Protein AF-A0A7Y5HDU6-F1 (afdb_monomer)

Structure (mmCIF, N/CA/C/O backbone):
data_AF-A0A7Y5HDU6-F1
#
_entry.id   AF-A0A7Y5HDU6-F1
#
loop_
_atom_site.group_PDB
_atom_site.id
_atom_site.type_symbol
_atom_site.label_atom_id
_atom_site.label_alt_id
_atom_site.label_comp_id
_atom_site.label_asym_id
_atom_site.label_entity_id
_atom_site.label_seq_id
_atom_site.pdbx_PDB_ins_code
_atom_site.Cartn_x
_atom_site.Cartn_y
_atom_site.Cartn_z
_atom_site.occupancy
_atom_site.B_iso_or_equiv
_atom_site.auth_seq_id
_atom_site.auth_comp_id
_atom_site.auth_asym_id
_atom_site.auth_atom_id
_atom_site.pdbx_PDB_model_num
ATOM 1 N N . ILE A 1 1 ? -3.985 -23.967 16.576 1.00 86.12 1 ILE A N 1
ATOM 2 C CA . ILE A 1 1 ? -5.259 -23.352 17.028 1.00 86.12 1 ILE A CA 1
ATOM 3 C C . ILE A 1 1 ? -6.085 -24.436 17.699 1.00 86.12 1 ILE A C 1
ATOM 5 O O . ILE A 1 1 ? -6.228 -25.509 17.129 1.00 86.12 1 ILE A O 1
ATOM 9 N N . ARG A 1 2 ? -6.589 -24.187 18.906 1.00 87.31 2 ARG A N 1
ATOM 10 C CA . ARG A 1 2 ? -7.384 -25.153 19.668 1.00 87.31 2 ARG A CA 1
ATOM 11 C C . ARG A 1 2 ? -8.792 -24.598 19.837 1.00 87.31 2 ARG A C 1
ATOM 13 O O . ARG A 1 2 ? -8.946 -23.510 20.382 1.00 87.31 2 ARG A O 1
ATOM 20 N N . LEU A 1 3 ? -9.784 -25.322 19.334 1.00 90.88 3 LEU A N 1
ATOM 21 C CA . LEU A 1 3 ? -11.196 -24.978 19.430 1.00 90.88 3 LEU A CA 1
ATOM 22 C C . LEU A 1 3 ? -11.868 -25.972 20.376 1.00 90.88 3 LEU A C 1
ATOM 24 O O . LEU A 1 3 ? -11.908 -27.168 20.093 1.00 90.88 3 LEU A O 1
ATOM 28 N N . THR A 1 4 ? -12.393 -25.485 21.492 1.00 90.88 4 THR A N 1
ATOM 29 C CA . THR A 1 4 ? -13.160 -26.293 22.443 1.00 90.88 4 THR A CA 1
ATOM 30 C C . THR A 1 4 ? -14.618 -25.858 22.429 1.00 90.88 4 THR A C 1
ATOM 32 O O . THR A 1 4 ? -14.935 -24.682 22.260 1.00 90.88 4 THR A O 1
ATOM 35 N N . GLY A 1 5 ? -15.524 -26.816 22.582 1.00 90.12 5 GLY A N 1
ATOM 36 C CA . GLY A 1 5 ? -16.953 -26.545 22.642 1.00 90.12 5 GLY A CA 1
ATOM 37 C C . GLY A 1 5 ? -17.746 -27.780 23.033 1.00 90.12 5 GLY A C 1
ATOM 38 O O . GLY A 1 5 ? -17.202 -28.872 23.178 1.00 90.12 5 GLY A O 1
ATOM 39 N N . THR A 1 6 ? -19.048 -27.619 23.207 1.00 90.75 6 THR A N 1
ATOM 40 C CA . THR A 1 6 ? -19.954 -28.702 23.595 1.00 90.75 6 THR A CA 1
ATOM 41 C C . THR A 1 6 ? -20.867 -29.039 22.425 1.00 90.75 6 THR A C 1
ATOM 43 O O . THR A 1 6 ? -21.585 -28.179 21.928 1.00 90.75 6 THR A O 1
ATOM 46 N N . VAL A 1 7 ? -20.869 -30.301 21.993 1.00 86.19 7 VAL A N 1
ATOM 47 C CA . VAL A 1 7 ? -21.797 -30.806 20.969 1.00 86.19 7 VAL A CA 1
ATOM 48 C C . VAL A 1 7 ? -22.682 -31.849 21.635 1.00 86.19 7 VAL A C 1
ATOM 50 O O . VAL A 1 7 ? -22.184 -32.866 22.119 1.00 86.19 7 VAL A O 1
ATOM 53 N N . ASN A 1 8 ? -23.990 -31.583 21.706 1.00 87.56 8 ASN A N 1
ATOM 54 C CA . ASN A 1 8 ? -24.968 -32.418 22.418 1.00 87.56 8 ASN A CA 1
ATOM 55 C C . ASN A 1 8 ? -24.573 -32.701 23.883 1.00 87.56 8 ASN A C 1
ATOM 57 O O . ASN A 1 8 ? -24.617 -33.841 24.341 1.00 87.56 8 ASN A O 1
ATOM 61 N N . GLY A 1 9 ? -24.115 -31.671 24.604 1.00 87.31 9 GLY A N 1
ATOM 62 C CA . GLY A 1 9 ? -23.740 -31.770 26.022 1.00 87.31 9 GLY A CA 1
ATOM 63 C C . GLY A 1 9 ? -22.420 -32.498 26.306 1.00 87.31 9 GLY A C 1
ATOM 64 O O . GLY A 1 9 ? -22.001 -32.551 27.458 1.00 87.31 9 GLY A O 1
ATOM 65 N N . LYS A 1 10 ? -21.729 -33.018 25.282 1.00 90.81 10 LYS A N 1
ATOM 66 C CA . LYS A 1 10 ? -20.402 -33.632 25.426 1.00 90.81 10 LYS A CA 1
ATOM 67 C C . LYS A 1 10 ? -19.310 -32.652 24.989 1.00 90.81 10 LYS A C 1
ATOM 69 O O . LYS A 1 10 ? -19.423 -32.094 23.891 1.00 90.81 10 LYS A O 1
ATOM 74 N N . PRO A 1 11 ? -18.263 -32.435 25.802 1.00 90.50 11 PRO A N 1
ATOM 75 C CA . PRO A 1 11 ? -17.142 -31.600 25.402 1.00 90.50 11 PRO A CA 1
ATOM 76 C C . PRO A 1 11 ? -16.429 -32.238 24.205 1.00 90.50 11 PRO A C 1
ATOM 78 O O . PRO A 1 11 ? -16.174 -33.443 24.177 1.00 90.50 11 PRO A O 1
ATOM 81 N N . ARG A 1 12 ? -16.134 -31.421 23.199 1.00 90.62 12 ARG A N 1
ATOM 82 C CA . ARG A 1 12 ? -15.309 -31.756 22.045 1.00 90.62 12 ARG A CA 1
ATOM 83 C C . ARG A 1 12 ? -14.211 -30.720 21.899 1.00 90.62 12 ARG A C 1
ATOM 85 O O . ARG A 1 12 ? -14.421 -29.525 22.102 1.00 90.62 12 ARG A O 1
ATOM 92 N N . GLU A 1 13 ? -13.049 -31.205 21.505 1.00 92.44 13 GLU A N 1
ATOM 93 C CA . GLU A 1 13 ? -11.875 -30.397 21.230 1.00 92.44 13 GLU A CA 1
ATOM 94 C C . GLU A 1 13 ? -11.401 -30.716 19.816 1.00 92.44 13 GLU A C 1
ATOM 96 O O . GLU A 1 13 ? -11.243 -31.880 19.448 1.00 92.44 13 GLU A O 1
ATOM 101 N N . PHE A 1 14 ? -11.202 -29.673 19.020 1.00 88.94 14 PHE A N 1
ATOM 102 C CA . PHE A 1 14 ? -10.618 -29.750 17.693 1.00 88.94 14 PHE A CA 1
ATOM 103 C C . PHE A 1 14 ? -9.317 -28.962 17.707 1.00 88.94 14 PHE A C 1
ATOM 105 O O . PHE A 1 14 ? -9.297 -27.771 18.027 1.00 88.94 14 PHE A O 1
ATOM 112 N N . THR A 1 15 ? -8.223 -29.628 17.356 1.00 88.94 15 THR A N 1
ATOM 113 C CA . THR A 1 15 ? -6.935 -28.964 17.169 1.00 88.94 15 THR A CA 1
ATOM 114 C C . THR A 1 15 ? -6.672 -28.834 15.680 1.00 88.94 15 THR A C 1
ATOM 116 O O . THR A 1 15 ? -6.677 -29.822 14.954 1.00 88.94 15 THR A O 1
ATOM 119 N N . TYR A 1 16 ? -6.453 -27.600 15.245 1.00 87.06 16 TYR A N 1
ATOM 120 C CA . TYR A 1 16 ? -6.084 -27.254 13.882 1.00 87.06 16 TYR A CA 1
ATOM 121 C C . TYR A 1 16 ? -4.649 -26.750 13.882 1.00 87.06 16 TYR A C 1
ATOM 123 O O . TYR A 1 16 ? -4.314 -25.811 14.613 1.00 87.06 16 TYR A O 1
ATOM 131 N N . GLU A 1 17 ? -3.803 -27.336 13.051 1.00 85.06 17 GLU A N 1
ATOM 132 C CA . GLU A 1 17 ? -2.491 -26.773 12.761 1.00 85.06 17 GLU A CA 1
ATOM 133 C C . GLU A 1 17 ? -2.644 -25.740 11.647 1.00 85.06 17 GLU A C 1
ATOM 135 O O . GLU A 1 17 ? -3.188 -26.025 10.584 1.00 85.06 17 GLU A O 1
ATOM 140 N N . ALA A 1 18 ? -2.226 -24.509 11.926 1.00 79.56 18 ALA A N 1
ATOM 141 C CA . ALA A 1 18 ? -2.275 -23.412 10.974 1.00 79.56 18 ALA A CA 1
ATOM 142 C C . ALA A 1 18 ? -0.898 -22.760 10.924 1.00 79.56 18 ALA A C 1
ATOM 144 O O . ALA A 1 18 ? -0.323 -22.427 11.964 1.00 79.56 18 ALA A O 1
ATOM 145 N N . THR A 1 19 ? -0.384 -22.577 9.714 1.00 78.81 19 THR A N 1
ATOM 146 C CA . THR A 1 19 ? 0.859 -21.853 9.466 1.00 78.81 19 THR A CA 1
ATOM 147 C C . THR A 1 19 ? 0.514 -20.423 9.080 1.00 78.81 19 THR A C 1
ATOM 149 O O . THR A 1 19 ? -0.221 -20.196 8.123 1.00 78.81 19 THR A O 1
ATOM 152 N N . PHE A 1 20 ? 1.057 -19.459 9.818 1.00 76.31 20 PHE A N 1
ATOM 153 C CA . PHE A 1 20 ? 0.912 -18.035 9.525 1.00 76.31 20 PHE A CA 1
ATOM 154 C C . PHE A 1 20 ? 2.238 -17.520 8.960 1.00 76.31 20 PHE A C 1
ATOM 156 O O . PHE A 1 20 ? 3.121 -17.137 9.734 1.00 76.31 20 PHE A O 1
ATOM 163 N N . PRO A 1 21 ? 2.443 -17.577 7.632 1.00 73.94 21 PRO A N 1
ATOM 164 C CA . PRO A 1 21 ? 3.654 -17.036 7.035 1.00 73.94 21 PRO A CA 1
ATOM 165 C C . PRO A 1 21 ? 3.715 -15.521 7.273 1.00 73.94 21 PRO A C 1
ATOM 167 O O . PRO A 1 21 ? 2.686 -14.848 7.319 1.00 73.94 21 PRO A O 1
ATOM 170 N N . LYS A 1 22 ? 4.928 -14.968 7.396 1.00 67.50 22 LYS A N 1
ATOM 171 C CA . LYS A 1 22 ? 5.128 -13.518 7.589 1.00 67.50 22 LYS A CA 1
ATOM 172 C C . LYS A 1 22 ? 4.558 -12.678 6.438 1.00 67.50 22 LYS A C 1
ATOM 174 O O . LYS A 1 22 ? 4.195 -11.528 6.651 1.00 67.50 22 LYS A O 1
ATOM 179 N N . ALA A 1 23 ? 4.489 -13.252 5.241 1.00 65.00 23 ALA A N 1
ATOM 180 C CA . ALA A 1 23 ? 3.852 -12.673 4.069 1.00 65.00 23 ALA A CA 1
ATOM 181 C C . ALA A 1 23 ? 3.255 -13.800 3.216 1.00 65.00 23 ALA A C 1
ATOM 183 O O . ALA A 1 23 ? 3.839 -14.880 3.120 1.00 65.00 23 ALA A O 1
ATOM 184 N N . SER A 1 24 ? 2.100 -13.551 2.601 1.00 68.06 24 SER A N 1
ATOM 185 C CA . SER A 1 24 ? 1.506 -14.444 1.607 1.00 68.06 24 SER A CA 1
ATOM 186 C C . SER A 1 24 ? 0.872 -13.624 0.490 1.00 68.06 24 SER A C 1
ATOM 188 O O . SER A 1 24 ? 0.008 -12.790 0.753 1.00 68.06 24 SER A O 1
ATOM 190 N N . GLY A 1 25 ? 1.282 -13.875 -0.754 1.00 66.31 25 GLY A N 1
ATOM 191 C CA . GLY A 1 25 ? 0.712 -13.223 -1.936 1.00 66.31 25 GLY A CA 1
ATOM 192 C C . GLY A 1 25 ? -0.602 -13.844 -2.422 1.00 66.31 25 GLY A C 1
ATOM 193 O O . GLY A 1 25 ? -1.215 -13.318 -3.341 1.00 66.31 25 GLY A O 1
ATOM 194 N N . THR A 1 26 ? -1.066 -14.952 -1.831 1.00 71.19 26 THR A N 1
ATOM 195 C CA . THR A 1 26 ? -2.281 -15.647 -2.301 1.00 71.19 26 THR A CA 1
ATOM 196 C C . THR A 1 26 ? -3.576 -14.898 -2.001 1.00 71.19 26 THR A C 1
ATOM 198 O O . THR A 1 26 ? -4.582 -15.122 -2.672 1.00 71.19 26 THR A O 1
ATOM 201 N N . HIS A 1 27 ? -3.575 -14.011 -1.003 1.00 78.88 27 HIS A N 1
ATOM 202 C CA . HIS A 1 27 ? -4.778 -13.332 -0.527 1.00 78.88 27 HIS A CA 1
ATOM 203 C C . HIS A 1 27 ? -4.551 -11.830 -0.341 1.00 78.88 27 HIS A C 1
ATOM 205 O O . HIS A 1 27 ? -4.733 -11.293 0.748 1.00 78.88 27 HIS A O 1
ATOM 211 N N . GLU A 1 28 ? -4.188 -11.138 -1.422 1.00 80.31 28 GLU A N 1
ATOM 212 C CA . GLU A 1 28 ? -3.893 -9.695 -1.417 1.00 80.31 28 GLU A CA 1
ATOM 213 C C . GLU A 1 28 ? -5.065 -8.824 -0.917 1.00 80.31 28 GLU A C 1
ATOM 215 O O . GLU A 1 28 ? -4.851 -7.760 -0.341 1.00 80.31 28 GLU A O 1
ATOM 220 N N . ALA A 1 29 ? -6.311 -9.281 -1.088 1.00 82.75 29 ALA A N 1
ATOM 221 C CA . ALA A 1 29 ? -7.503 -8.551 -0.652 1.00 82.75 29 ALA A CA 1
ATOM 222 C C . ALA A 1 29 ? -7.781 -8.657 0.859 1.00 82.75 29 ALA A C 1
ATOM 224 O O . ALA A 1 29 ? -8.400 -7.761 1.433 1.00 82.75 29 ALA A O 1
ATOM 225 N N . VAL A 1 30 ? -7.339 -9.737 1.515 1.00 88.06 30 VAL A N 1
ATOM 226 C CA . VAL A 1 30 ? -7.689 -10.023 2.918 1.00 88.06 30 VAL A CA 1
ATOM 227 C C . VAL A 1 30 ? -7.144 -8.961 3.881 1.00 88.06 30 VAL A C 1
ATOM 229 O O . VAL A 1 30 ? -7.937 -8.456 4.679 1.00 88.06 30 VAL A O 1
ATOM 232 N N . PRO A 1 31 ? -5.862 -8.544 3.801 1.00 88.19 31 PRO A N 1
ATOM 233 C CA . PRO A 1 31 ? -5.337 -7.476 4.651 1.00 88.19 31 PRO A CA 1
ATOM 234 C C . PRO A 1 31 ? -6.134 -6.174 4.529 1.00 88.19 31 PRO A C 1
ATOM 236 O O . PRO A 1 31 ? -6.482 -5.560 5.535 1.00 88.19 31 PRO A O 1
ATOM 239 N N . ARG A 1 32 ? -6.508 -5.791 3.302 1.00 87.44 32 ARG A N 1
ATOM 240 C CA . ARG A 1 32 ? -7.276 -4.566 3.062 1.00 87.44 32 ARG A CA 1
ATOM 241 C C . ARG A 1 32 ? -8.700 -4.655 3.614 1.00 87.44 32 ARG A C 1
ATOM 243 O O . ARG A 1 32 ? -9.173 -3.697 4.219 1.00 87.44 32 ARG A O 1
ATOM 250 N N . LEU A 1 33 ? -9.377 -5.792 3.448 1.00 91.31 33 LEU A N 1
ATOM 251 C CA . LEU A 1 33 ? -10.712 -6.015 4.022 1.00 91.31 33 LEU A CA 1
ATOM 252 C C . LEU A 1 33 ? -10.690 -5.968 5.553 1.00 91.31 33 LEU A C 1
ATOM 254 O O . LEU A 1 33 ? -11.563 -5.351 6.172 1.00 91.31 33 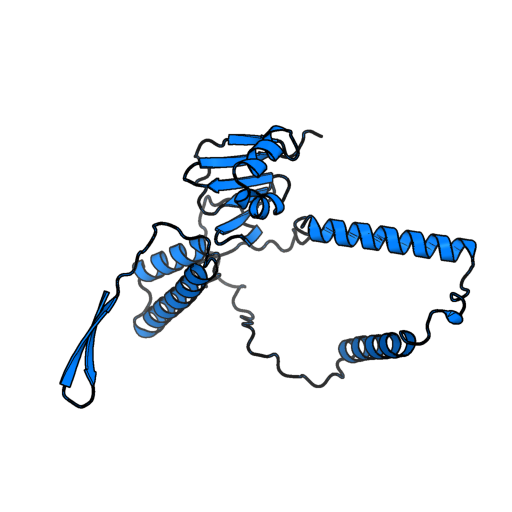LEU A O 1
ATOM 258 N N . TRP A 1 34 ? -9.669 -6.575 6.160 1.00 94.50 34 TRP A N 1
ATOM 259 C CA . TRP A 1 34 ? -9.439 -6.476 7.596 1.00 94.50 34 TRP A CA 1
ATOM 260 C C . TRP A 1 34 ? -9.220 -5.021 8.028 1.00 94.50 34 TRP A C 1
ATOM 262 O O . TRP A 1 34 ? -9.875 -4.572 8.966 1.00 94.50 34 TRP A O 1
ATOM 272 N N . ALA A 1 35 ? -8.374 -4.266 7.319 1.00 93.62 35 ALA A N 1
ATOM 273 C CA . ALA A 1 35 ? -8.065 -2.878 7.655 1.00 93.62 35 ALA A CA 1
ATOM 274 C C . ALA A 1 35 ? -9.307 -1.979 7.598 1.00 93.62 35 ALA A C 1
ATOM 276 O O . ALA A 1 35 ? -9.566 -1.233 8.539 1.00 93.62 35 ALA A O 1
ATOM 277 N N . ILE A 1 36 ? -10.127 -2.102 6.548 1.00 92.38 36 ILE A N 1
ATOM 278 C CA . ILE A 1 36 ? -11.398 -1.367 6.423 1.00 92.38 36 ILE A CA 1
ATOM 279 C C . ILE A 1 36 ? -12.331 -1.697 7.596 1.00 92.38 36 ILE A C 1
ATOM 281 O O . ILE A 1 36 ? -12.870 -0.793 8.235 1.00 92.38 36 ILE A O 1
ATOM 285 N N . SER A 1 37 ? -12.478 -2.984 7.924 1.00 95.75 37 SER A N 1
ATOM 286 C CA . SER A 1 37 ? -13.335 -3.436 9.029 1.00 95.75 37 SER A CA 1
ATOM 287 C C . SER A 1 37 ? -12.840 -2.918 10.383 1.00 95.75 37 SER A C 1
ATOM 289 O O . SER A 1 37 ? -13.621 -2.440 11.206 1.00 95.75 37 SER A O 1
ATOM 291 N N . LYS A 1 38 ? -11.523 -2.964 10.606 1.00 96.69 38 LYS A N 1
ATOM 292 C CA . LYS A 1 38 ? -10.875 -2.471 11.821 1.00 96.69 38 LYS A CA 1
ATOM 293 C C . LYS A 1 38 ? -11.028 -0.956 11.960 1.00 96.69 38 LYS A C 1
ATOM 295 O O . LYS A 1 38 ? -11.372 -0.493 13.044 1.00 96.69 38 LYS A O 1
ATOM 300 N N . ILE A 1 39 ? -10.841 -0.195 10.881 1.00 94.06 39 ILE A N 1
ATOM 301 C CA . ILE A 1 39 ? -11.089 1.254 10.852 1.00 94.06 39 ILE A CA 1
ATOM 302 C C . ILE A 1 39 ? -12.552 1.550 11.211 1.00 94.06 39 ILE A C 1
ATOM 304 O O . ILE A 1 39 ? -12.797 2.407 12.057 1.00 94.06 39 ILE A O 1
ATOM 308 N N . GLY A 1 40 ? -13.513 0.808 10.645 1.00 93.69 40 GLY A N 1
ATOM 309 C CA . GLY A 1 40 ? -14.935 0.899 11.003 1.00 93.69 40 GLY A CA 1
ATOM 310 C C . GLY A 1 40 ? -15.175 0.735 12.505 1.00 93.69 40 GLY A C 1
ATOM 311 O O . GLY A 1 40 ? -15.719 1.629 13.151 1.00 93.69 40 GLY A O 1
ATOM 312 N N . HIS A 1 41 ? -14.653 -0.348 13.082 1.00 96.31 41 HIS A N 1
ATOM 313 C CA . HIS A 1 41 ? -14.753 -0.621 14.517 1.00 96.31 41 HIS A CA 1
ATOM 314 C C . HIS A 1 41 ? -14.134 0.491 15.387 1.00 96.31 41 HIS A C 1
ATOM 316 O O . HIS A 1 41 ? -14.691 0.869 16.418 1.00 96.31 41 HIS A O 1
ATOM 322 N N . LEU A 1 42 ? -12.979 1.041 14.991 1.00 94.50 42 LEU A N 1
ATOM 323 C CA . LEU A 1 42 ? -12.336 2.148 15.711 1.00 94.50 42 LEU A CA 1
ATOM 324 C C . LEU A 1 42 ? -13.160 3.441 15.630 1.00 94.50 42 LEU A C 1
ATOM 326 O O . LEU A 1 42 ? -13.269 4.165 16.620 1.00 94.50 42 LEU A O 1
ATOM 330 N N . MET A 1 43 ? -13.770 3.728 14.478 1.00 91.06 43 MET A N 1
ATOM 331 C CA . MET A 1 43 ? -14.657 4.883 14.318 1.00 91.06 43 MET A CA 1
ATOM 332 C C . MET A 1 43 ? -15.923 4.755 15.169 1.00 91.06 43 MET A C 1
ATOM 334 O O . MET A 1 43 ? -16.345 5.744 15.768 1.00 91.06 43 MET A O 1
ATOM 338 N N . ASP A 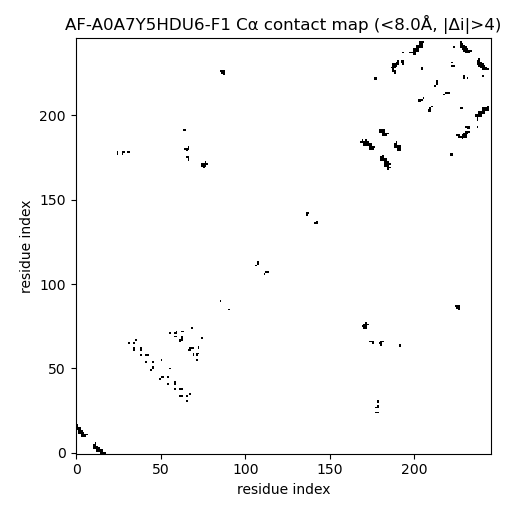1 44 ? -16.499 3.559 15.280 1.00 94.50 44 ASP A N 1
ATOM 339 C CA . ASP A 1 44 ? -17.648 3.319 16.158 1.00 94.50 44 ASP A CA 1
ATOM 340 C C . ASP A 1 44 ? -17.274 3.477 17.636 1.00 94.50 44 ASP A C 1
ATOM 342 O O . ASP A 1 44 ? -18.003 4.118 18.396 1.00 94.50 44 ASP A O 1
ATOM 346 N N . ALA A 1 45 ? -16.088 3.011 18.039 1.00 93.12 45 ALA A N 1
ATOM 347 C CA . ALA A 1 45 ? -15.571 3.252 19.384 1.00 93.12 45 ALA A CA 1
ATOM 348 C C . ALA A 1 45 ? -15.411 4.754 19.689 1.00 93.12 45 ALA A C 1
ATOM 350 O O . ALA A 1 45 ? -15.714 5.175 20.808 1.00 93.12 45 ALA A O 1
ATOM 351 N N . ILE A 1 46 ? -14.988 5.559 18.706 1.00 93.12 46 ILE A N 1
ATOM 352 C CA . ILE A 1 46 ? -14.922 7.024 18.819 1.00 93.12 46 ILE A CA 1
ATOM 353 C C . ILE A 1 46 ? -16.322 7.642 18.932 1.00 93.12 46 ILE A C 1
ATOM 355 O O . ILE A 1 46 ? -16.524 8.547 19.739 1.00 93.12 46 ILE A O 1
ATOM 359 N N . ARG A 1 47 ? -17.300 7.170 18.149 1.00 92.62 47 ARG A N 1
ATOM 360 C CA . ARG A 1 47 ? -18.687 7.665 18.215 1.00 92.62 47 ARG A CA 1
ATOM 361 C C . ARG A 1 47 ? -19.314 7.424 19.589 1.00 92.62 47 ARG A C 1
ATOM 363 O O . ARG A 1 47 ? -20.026 8.291 20.080 1.00 92.62 47 ARG A O 1
ATOM 370 N N . LEU A 1 48 ? -19.037 6.270 20.198 1.00 95.06 48 LEU A N 1
ATOM 371 C CA . LEU A 1 48 ? -19.606 5.873 21.489 1.00 95.06 48 LEU A CA 1
ATOM 372 C C . LEU A 1 48 ? -18.886 6.493 22.693 1.00 95.06 48 LEU A C 1
ATOM 374 O O . LEU A 1 48 ? -19.533 6.829 23.679 1.00 95.06 48 LEU A O 1
ATOM 378 N N . ASN A 1 49 ? -17.558 6.633 22.633 1.00 93.94 49 ASN A N 1
ATOM 379 C CA . ASN A 1 49 ? -16.737 6.979 23.804 1.00 93.94 49 ASN A CA 1
ATOM 380 C C . ASN A 1 49 ? -15.992 8.314 23.673 1.00 93.94 49 ASN A C 1
ATOM 382 O O . ASN A 1 49 ? -15.216 8.673 24.561 1.00 93.94 49 ASN A O 1
ATOM 386 N N . GLY A 1 50 ? -16.193 9.031 22.569 1.00 90.81 50 GLY A N 1
ATOM 387 C CA . GLY A 1 50 ? -15.461 10.246 22.244 1.00 90.81 50 GLY A CA 1
ATOM 388 C C . GLY A 1 50 ? -14.092 9.989 21.612 1.00 90.81 50 GLY A C 1
ATOM 389 O O . GLY A 1 50 ? -13.584 8.867 21.524 1.00 90.81 50 GLY A O 1
ATOM 390 N N . GLU A 1 51 ? -13.487 11.072 21.135 1.00 92.12 51 GLU A N 1
ATOM 391 C CA . GLU A 1 51 ? -12.206 11.032 20.442 1.00 92.12 51 GLU A CA 1
ATOM 392 C C . GLU A 1 51 ? -11.031 10.795 21.400 1.00 92.12 51 GLU A C 1
ATOM 394 O O . GLU A 1 51 ? -10.850 11.518 22.378 1.00 92.12 51 GLU A O 1
ATOM 399 N N . LYS A 1 52 ? -10.184 9.811 21.072 1.00 94.19 52 LYS A N 1
ATOM 400 C CA . LYS A 1 52 ? -8.913 9.538 21.756 1.00 94.19 52 LYS A CA 1
ATOM 401 C C . LYS A 1 52 ? -7.768 9.559 20.753 1.00 94.19 52 LYS A C 1
ATOM 403 O O . LYS A 1 52 ? -7.898 9.015 19.657 1.00 94.19 52 LYS A O 1
ATOM 408 N N . GLU A 1 53 ? -6.635 10.130 21.148 1.00 93.06 53 GLU A N 1
ATOM 409 C CA . GLU A 1 53 ? -5.459 10.260 20.276 1.00 93.06 53 GLU A CA 1
ATOM 410 C C . GLU A 1 53 ? -4.904 8.909 19.812 1.00 93.06 53 GLU A C 1
ATOM 412 O O . GLU A 1 53 ? -4.481 8.780 18.669 1.00 93.06 53 GLU A O 1
ATOM 417 N N . GLU A 1 54 ? -4.962 7.876 20.652 1.00 94.31 54 GLU A N 1
ATOM 418 C CA . GLU A 1 54 ? -4.541 6.518 20.278 1.00 94.31 54 GLU A CA 1
ATOM 419 C C . GLU A 1 54 ? -5.399 5.947 19.142 1.00 94.31 54 GLU A C 1
ATOM 421 O O . GLU A 1 54 ? -4.860 5.452 18.154 1.00 94.31 54 GLU A O 1
ATOM 426 N N . LEU A 1 55 ? -6.726 6.103 19.230 1.00 93.12 55 LEU A N 1
ATOM 427 C CA . LEU A 1 55 ? -7.659 5.625 18.205 1.00 93.12 55 LEU A CA 1
ATOM 428 C C . LEU A 1 55 ? -7.473 6.386 16.890 1.00 93.12 55 LEU A C 1
ATOM 430 O O . LEU A 1 55 ? -7.462 5.778 15.823 1.00 93.12 55 LEU A O 1
ATOM 434 N N . LYS A 1 56 ? -7.276 7.710 16.953 1.00 92.38 56 LYS A N 1
ATOM 435 C CA . LYS A 1 56 ? -6.968 8.518 15.763 1.00 92.38 56 LYS A CA 1
ATOM 436 C C . LYS A 1 56 ? -5.672 8.067 15.105 1.00 92.38 56 LYS A C 1
ATOM 438 O O . LYS A 1 56 ? -5.647 7.877 13.893 1.00 92.38 56 LYS A O 1
ATOM 443 N N . LYS A 1 57 ? -4.607 7.879 15.889 1.00 93.38 57 LYS A N 1
ATOM 444 C CA . LYS A 1 57 ? -3.303 7.430 15.383 1.00 93.38 57 LYS A CA 1
ATOM 445 C C . LYS A 1 57 ? -3.398 6.056 14.728 1.00 93.38 57 LYS A C 1
ATOM 447 O O . LYS A 1 57 ? -2.845 5.882 13.647 1.00 93.38 57 LYS A O 1
ATOM 452 N N . GLU A 1 58 ? -4.129 5.119 15.331 1.00 95.00 58 GLU A N 1
ATOM 453 C CA . GLU A 1 58 ? -4.348 3.787 14.755 1.00 95.00 58 GLU A CA 1
ATOM 454 C C . GLU A 1 58 ? -5.147 3.863 13.445 1.00 95.00 58 GLU A C 1
ATOM 456 O O . GLU A 1 58 ? -4.750 3.251 12.454 1.00 95.00 58 GLU A O 1
ATOM 461 N N . ILE A 1 59 ? -6.212 4.677 13.389 1.00 92.44 59 ILE A N 1
ATOM 462 C CA . ILE A 1 59 ? -6.969 4.906 12.148 1.00 92.44 59 ILE A CA 1
ATOM 463 C C . ILE A 1 59 ? -6.065 5.495 11.063 1.00 92.44 59 ILE A C 1
ATOM 465 O O . ILE A 1 59 ? -6.072 4.999 9.942 1.00 92.44 59 ILE A O 1
ATOM 469 N N . VAL A 1 60 ? -5.275 6.525 11.378 1.00 91.69 60 VAL A N 1
ATOM 470 C CA . VAL A 1 60 ? -4.369 7.168 10.414 1.00 91.69 60 VAL A CA 1
ATOM 471 C C . VAL A 1 60 ? -3.304 6.195 9.913 1.00 91.69 60 VAL A C 1
ATOM 473 O O . VAL A 1 60 ? -3.005 6.203 8.721 1.00 91.69 60 VAL A O 1
ATOM 476 N N . ALA A 1 61 ? -2.742 5.360 10.789 1.00 92.31 61 ALA A N 1
ATOM 477 C CA . ALA A 1 61 ? -1.752 4.358 10.408 1.00 92.31 61 ALA A CA 1
ATOM 478 C C . ALA A 1 61 ? -2.343 3.341 9.420 1.00 92.31 61 ALA A C 1
ATOM 480 O O . ALA A 1 61 ? -1.821 3.190 8.319 1.00 92.31 61 ALA A O 1
ATOM 481 N N . LEU A 1 62 ? -3.485 2.733 9.759 1.00 93.38 62 LEU A N 1
ATOM 482 C CA . LEU A 1 62 ? -4.166 1.766 8.890 1.00 93.38 62 LEU A CA 1
ATOM 483 C C . LEU A 1 62 ? -4.627 2.396 7.572 1.00 93.38 62 LEU A C 1
ATOM 485 O O . LEU A 1 62 ? -4.510 1.798 6.505 1.00 93.38 62 LEU A O 1
ATOM 489 N N . ALA A 1 63 ? -5.145 3.619 7.633 1.00 90.56 63 ALA A N 1
ATOM 490 C CA . ALA A 1 63 ? -5.599 4.349 6.461 1.00 90.56 63 ALA A CA 1
ATOM 491 C C . ALA A 1 63 ? -4.452 4.640 5.484 1.00 90.56 63 ALA A C 1
ATOM 493 O O . ALA A 1 63 ? -4.621 4.469 4.276 1.00 90.56 63 ALA A O 1
ATOM 494 N N . LYS A 1 64 ? -3.277 5.026 5.999 1.00 89.38 64 LYS A N 1
ATOM 495 C CA . LYS A 1 64 ? -2.072 5.233 5.186 1.00 89.38 64 LYS A CA 1
ATOM 496 C C . LYS A 1 64 ? -1.544 3.916 4.616 1.00 89.38 64 LYS A C 1
ATOM 498 O O . LYS A 1 64 ? -1.302 3.849 3.414 1.00 89.38 64 LYS A O 1
ATOM 503 N N . GLU A 1 65 ? -1.427 2.877 5.433 1.00 90.50 65 GLU A N 1
ATOM 504 C CA . GLU A 1 65 ? -0.877 1.587 5.002 1.00 90.50 65 GLU A CA 1
ATOM 505 C C . GLU A 1 65 ? -1.730 0.942 3.897 1.00 90.50 65 GLU A C 1
ATOM 507 O O . GLU A 1 65 ? -1.211 0.474 2.883 1.00 90.50 65 GLU A O 1
ATOM 512 N N . PHE A 1 66 ? -3.058 0.983 4.041 1.00 90.56 66 PHE A N 1
ATOM 513 C CA . PHE A 1 66 ? -3.991 0.284 3.147 1.00 90.56 66 PHE A CA 1
ATOM 514 C C . PHE A 1 66 ? -4.710 1.189 2.134 1.00 90.56 66 PHE A C 1
ATOM 516 O O . PHE A 1 66 ? -5.631 0.733 1.444 1.00 90.56 66 PHE A O 1
ATOM 523 N N . GLY A 1 67 ? -4.320 2.465 2.048 1.00 88.56 67 GLY A N 1
ATOM 524 C CA . GLY A 1 67 ? -4.902 3.428 1.109 1.00 88.56 67 GLY A CA 1
ATOM 525 C C . GLY A 1 67 ? -6.407 3.619 1.313 1.00 88.56 67 GLY A C 1
ATOM 526 O O . GLY A 1 67 ? -7.173 3.641 0.349 1.00 88.56 67 GLY A O 1
ATOM 527 N N . VAL A 1 68 ? -6.854 3.681 2.570 1.00 89.06 68 VAL A N 1
ATOM 528 C CA . VAL A 1 68 ? -8.266 3.871 2.932 1.00 89.06 68 VAL A CA 1
ATOM 529 C C . VAL A 1 68 ? -8.493 5.336 3.281 1.00 89.06 68 VAL A C 1
ATOM 531 O O . VAL A 1 68 ? -7.798 5.898 4.120 1.00 89.06 68 VAL A O 1
ATOM 534 N N . MET A 1 69 ? -9.481 5.967 2.654 1.00 85.38 69 MET A N 1
ATOM 535 C CA . MET A 1 69 ? -9.817 7.359 2.937 1.00 85.38 69 MET A CA 1
ATOM 536 C C . MET A 1 69 ? -10.694 7.458 4.189 1.00 85.38 69 MET A C 1
ATOM 538 O O . MET A 1 69 ? -11.707 6.773 4.311 1.00 85.38 69 MET A O 1
ATOM 542 N N . THR A 1 70 ? -10.303 8.317 5.129 1.00 84.81 70 THR A N 1
ATOM 543 C CA . THR A 1 70 ? -11.036 8.571 6.377 1.00 84.81 70 THR A CA 1
ATOM 544 C C . THR A 1 70 ? -11.047 10.064 6.701 1.00 84.81 70 THR A C 1
ATOM 546 O O . THR A 1 70 ? -10.180 10.804 6.242 1.00 84.81 70 THR A O 1
ATOM 549 N N . LYS A 1 71 ? -11.956 10.509 7.580 1.00 81.62 71 LYS A N 1
ATOM 550 C CA . LYS A 1 71 ? -11.989 11.903 8.072 1.00 81.62 71 LYS A CA 1
ATOM 551 C C . LYS A 1 71 ? -10.726 12.339 8.835 1.00 81.62 71 LYS A C 1
ATOM 553 O O . LYS A 1 71 ? -10.546 13.523 9.089 1.00 81.62 71 LYS A O 1
ATOM 558 N N . TYR A 1 72 ? -9.873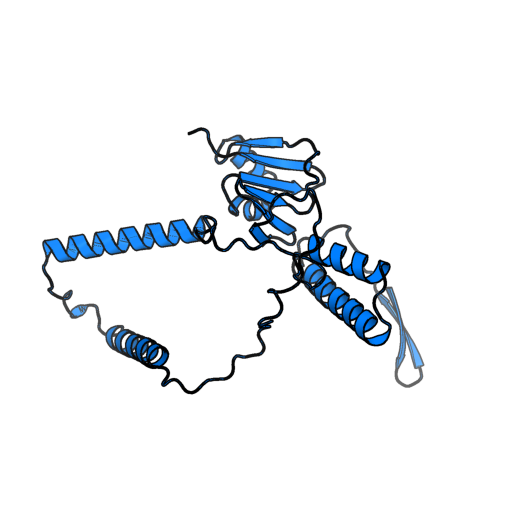 11.389 9.225 1.00 81.88 72 TYR A N 1
ATOM 559 C CA . TYR A 1 72 ? -8.604 11.645 9.912 1.00 81.88 72 TYR A CA 1
ATOM 560 C C . TYR A 1 72 ? -7.403 11.654 8.959 1.00 81.88 72 TYR A C 1
ATOM 562 O O . TYR A 1 72 ? -6.291 11.975 9.369 1.00 81.88 72 TYR A O 1
ATOM 570 N N . THR A 1 73 ? -7.615 11.321 7.687 1.00 77.38 73 THR A N 1
ATOM 571 C CA . THR A 1 73 ? -6.593 11.366 6.642 1.00 77.38 73 THR A CA 1
ATOM 572 C C . THR A 1 73 ? -7.004 12.385 5.593 1.00 77.38 73 THR A C 1
ATOM 574 O O . THR A 1 73 ? -7.902 12.125 4.795 1.00 77.38 73 THR A O 1
ATOM 577 N N . SER A 1 74 ? -6.361 13.549 5.592 1.00 64.50 74 SER A N 1
ATOM 578 C CA . SER A 1 74 ? -6.528 14.524 4.520 1.00 64.50 74 SER A CA 1
ATOM 579 C C . SER A 1 74 ? -5.728 14.091 3.292 1.00 64.50 74 SER A C 1
ATOM 581 O O . SER A 1 74 ? -4.531 13.810 3.369 1.00 64.50 74 SER A O 1
ATOM 583 N N . TRP A 1 75 ? -6.404 14.060 2.148 1.00 62.94 75 TRP A N 1
ATOM 584 C CA . TRP A 1 75 ? -5.801 13.893 0.832 1.00 62.94 75 TRP A CA 1
ATOM 585 C C . TRP A 1 75 ? -5.961 15.218 0.105 1.00 62.94 75 TRP A C 1
ATOM 587 O O . TRP A 1 75 ? -7.075 15.728 -0.008 1.00 62.94 75 TRP A O 1
ATOM 597 N N . LEU A 1 76 ? -4.858 15.818 -0.331 1.00 53.25 76 LEU A N 1
ATOM 598 C CA . LEU A 1 76 ? -4.929 17.030 -1.135 1.00 53.25 76 LEU A CA 1
ATOM 599 C C . LEU A 1 76 ? -5.194 16.608 -2.583 1.00 53.25 76 LEU A C 1
ATOM 601 O O . LEU A 1 76 ? -4.254 16.387 -3.338 1.00 53.25 76 LEU A O 1
ATOM 605 N N . VAL A 1 77 ? -6.467 16.481 -2.955 1.00 51.47 77 VAL A N 1
ATOM 606 C CA . VAL A 1 77 ? -6.846 16.346 -4.364 1.00 51.47 77 VAL A CA 1
ATOM 607 C C . VAL A 1 77 ? -6.740 17.730 -4.989 1.00 51.47 77 VAL A C 1
ATOM 609 O O . VAL A 1 77 ? -7.412 18.668 -4.564 1.00 51.47 77 VAL A O 1
ATOM 612 N N . LEU A 1 78 ? -5.845 17.885 -5.955 1.00 47.41 78 LEU A N 1
ATOM 613 C CA . LEU A 1 78 ? -5.762 19.103 -6.748 1.00 47.41 78 LEU A CA 1
ATOM 614 C C . LEU A 1 78 ? -6.635 18.947 -7.976 1.00 47.41 78 LEU A C 1
ATOM 616 O O . LEU A 1 78 ? -6.379 18.080 -8.810 1.00 47.41 78 LEU A O 1
ATOM 620 N N . GLU A 1 79 ? -7.613 19.828 -8.120 1.00 40.25 79 GLU A N 1
ATOM 621 C CA . GLU A 1 79 ? -8.510 19.832 -9.278 1.00 40.25 79 GLU A CA 1
ATOM 622 C C . GLU A 1 79 ? -7.826 20.285 -10.587 1.00 40.25 79 GLU A C 1
ATOM 624 O O . GLU A 1 79 ? -8.422 20.176 -11.651 1.00 40.25 79 GLU A O 1
ATOM 629 N N . ASP A 1 80 ? -6.539 20.658 -10.563 1.00 37.81 80 ASP A N 1
ATOM 630 C CA . ASP A 1 80 ? -5.798 21.108 -11.756 1.00 37.81 80 ASP A CA 1
ATOM 631 C C . ASP A 1 80 ? -4.890 20.045 -12.411 1.00 37.81 80 ASP A C 1
ATOM 633 O O . ASP A 1 80 ? -4.281 20.306 -13.450 1.00 37.81 80 ASP A O 1
ATOM 637 N N . ASN A 1 81 ? -4.846 18.817 -11.876 1.00 38.56 81 ASN A N 1
ATOM 638 C CA . ASN A 1 81 ? -4.096 17.693 -12.466 1.00 38.56 81 ASN A CA 1
ATOM 639 C C . ASN A 1 81 ? -5.007 16.615 -13.080 1.00 38.56 81 ASN A C 1
ATOM 641 O O . ASN A 1 81 ? -4.557 15.509 -13.367 1.00 38.56 81 ASN A O 1
ATOM 645 N N . ALA A 1 82 ? -6.264 16.947 -13.402 1.00 37.56 82 ALA A N 1
ATOM 646 C CA . ALA A 1 82 ? -7.136 16.107 -14.234 1.00 37.56 82 ALA A CA 1
ATOM 647 C C . ALA A 1 82 ? -6.620 15.919 -15.683 1.00 37.56 82 ALA A C 1
ATOM 649 O O . ALA A 1 82 ? -7.299 15.339 -16.528 1.00 37.56 82 ALA A O 1
ATOM 650 N N . ARG A 1 83 ? -5.382 16.336 -15.985 1.00 38.06 83 ARG A N 1
ATOM 651 C CA . ARG A 1 83 ? -4.549 15.648 -16.973 1.00 38.06 83 ARG A CA 1
ATOM 652 C C . ARG A 1 83 ? -4.081 14.324 -16.375 1.00 38.06 83 ARG A C 1
ATOM 654 O O . ARG A 1 83 ? -2.949 14.206 -15.930 1.00 38.06 83 ARG A O 1
ATOM 661 N N . VAL A 1 84 ? -5.020 13.378 -16.365 1.00 39.25 84 VAL A N 1
ATOM 662 C CA . VAL A 1 84 ? -4.815 11.957 -16.659 1.00 39.25 84 VAL A CA 1
ATOM 663 C C . VAL A 1 84 ? -3.410 11.493 -16.274 1.00 39.25 84 VAL A C 1
ATOM 665 O O . VAL A 1 84 ? -2.489 11.566 -17.086 1.00 39.25 84 VAL A O 1
ATOM 668 N N . PHE A 1 85 ? -3.247 11.010 -15.036 1.00 42.22 85 PHE A N 1
ATOM 669 C CA . PHE A 1 85 ? -2.155 10.086 -14.727 1.00 42.22 85 PHE A CA 1
ATOM 670 C C . PHE A 1 85 ? -2.124 9.075 -15.864 1.00 42.22 85 PHE A C 1
ATOM 672 O O . PHE A 1 85 ? -3.143 8.435 -16.132 1.00 42.22 85 PHE A O 1
ATOM 679 N N . ASN A 1 86 ? -1.017 9.054 -16.599 1.00 43.88 86 ASN A N 1
ATOM 680 C CA . ASN A 1 86 ? -0.914 8.368 -17.871 1.00 43.88 86 ASN A CA 1
ATOM 681 C C . ASN A 1 86 ? -0.932 6.862 -17.589 1.00 43.88 86 ASN A C 1
ATOM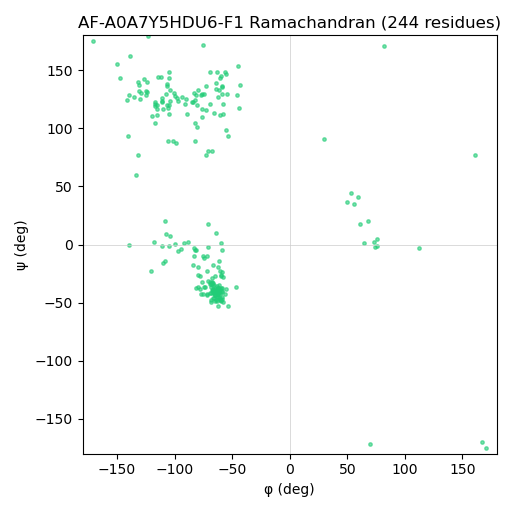 683 O O . ASN A 1 86 ? 0.120 6.245 -17.482 1.00 43.88 86 ASN A O 1
ATOM 687 N N . ASP A 1 87 ? -2.116 6.280 -17.377 1.00 44.88 87 ASP A N 1
ATOM 688 C CA . ASP A 1 87 ? -2.294 4.836 -17.339 1.00 44.88 87 ASP A CA 1
ATOM 689 C C . ASP A 1 87 ? -1.854 4.336 -18.722 1.00 44.88 87 ASP A C 1
ATOM 691 O O . ASP A 1 87 ? -2.533 4.617 -19.718 1.00 44.88 87 ASP A O 1
ATOM 695 N N . PRO A 1 88 ? -0.732 3.603 -18.836 1.00 47.62 88 PRO A N 1
ATOM 696 C CA . PRO A 1 88 ? -0.243 3.144 -20.130 1.00 47.62 88 PRO A CA 1
ATOM 697 C C . PRO A 1 88 ? -1.242 2.203 -20.819 1.00 47.62 88 PRO A C 1
ATOM 699 O O . PRO A 1 88 ? -1.168 1.974 -22.027 1.00 47.62 88 PRO A O 1
ATOM 702 N N . ALA A 1 89 ? -2.188 1.605 -20.085 1.00 48.09 89 ALA A N 1
ATOM 703 C CA . ALA A 1 89 ? -3.301 0.861 -20.664 1.00 48.09 89 ALA A CA 1
ATOM 704 C C . ALA A 1 89 ? -4.385 1.785 -21.245 1.00 48.09 89 ALA A C 1
ATOM 706 O O . ALA A 1 89 ? -5.003 1.426 -22.251 1.00 48.09 89 ALA A O 1
ATOM 707 N N . MET A 1 90 ? -4.598 2.965 -20.664 1.00 46.16 90 MET A N 1
ATOM 708 C CA . MET A 1 90 ? -5.527 3.979 -21.166 1.00 46.16 90 MET A CA 1
ATOM 709 C C . MET A 1 90 ? -4.950 4.703 -22.388 1.00 46.16 90 MET A C 1
ATOM 711 O O . MET A 1 90 ? -5.635 4.788 -23.404 1.00 46.16 90 MET A O 1
ATOM 715 N N . ASP A 1 91 ? -3.665 5.064 -22.373 1.00 51.81 91 ASP A N 1
ATOM 716 C CA . ASP A 1 91 ? -3.003 5.699 -23.523 1.00 51.81 91 ASP A CA 1
ATOM 717 C C . ASP A 1 91 ? -2.857 4.727 -24.714 1.00 51.81 91 ASP A C 1
ATOM 719 O O . ASP A 1 91 ? -3.059 5.102 -25.870 1.00 51.81 91 ASP A O 1
ATOM 723 N N . ARG A 1 92 ? -2.654 3.420 -24.459 1.00 54.09 92 ARG A N 1
ATOM 724 C CA . ARG A 1 92 ? -2.751 2.377 -25.505 1.00 54.09 92 ARG A CA 1
ATOM 725 C C . ARG A 1 92 ? -4.158 2.256 -26.092 1.00 54.09 92 ARG A C 1
ATOM 727 O O . ARG A 1 92 ? -4.297 2.087 -27.304 1.00 54.09 92 ARG A O 1
ATOM 734 N N . ARG A 1 93 ? -5.206 2.333 -25.264 1.00 51.84 93 ARG A N 1
ATOM 735 C CA . ARG A 1 93 ? -6.606 2.312 -25.728 1.00 51.84 93 ARG A CA 1
ATOM 736 C C . ARG A 1 93 ? -6.942 3.560 -26.540 1.00 51.84 93 ARG A C 1
ATOM 738 O O . ARG A 1 93 ? -7.612 3.441 -27.564 1.00 51.84 93 ARG A O 1
ATOM 745 N N . ASP A 1 94 ? -6.442 4.721 -26.138 1.00 52.72 94 ASP A N 1
ATOM 746 C CA . ASP A 1 94 ? -6.652 5.979 -26.853 1.00 52.72 94 ASP A CA 1
ATOM 747 C C . ASP A 1 94 ? -5.823 6.056 -28.138 1.00 52.72 94 ASP A C 1
ATOM 749 O O . ASP A 1 94 ? -6.326 6.510 -29.164 1.00 52.72 94 ASP A O 1
ATOM 753 N N . GLY A 1 95 ? -4.601 5.519 -28.143 1.00 63.06 95 GLY A N 1
ATOM 754 C CA . GLY A 1 95 ? -3.803 5.292 -29.349 1.00 63.06 95 GLY A CA 1
ATOM 755 C C . GLY A 1 95 ? -4.519 4.390 -30.358 1.00 63.06 95 GLY A C 1
ATOM 756 O O . GLY A 1 95 ? -4.674 4.768 -31.518 1.00 63.06 95 GLY A O 1
ATOM 757 N N . ALA A 1 96 ? -5.044 3.245 -29.912 1.00 57.41 96 ALA A N 1
ATOM 758 C CA . ALA A 1 96 ? -5.814 2.338 -30.764 1.00 57.41 96 ALA A CA 1
ATOM 759 C C . ALA A 1 96 ? -7.109 2.984 -31.292 1.00 57.41 96 ALA A C 1
ATOM 761 O O . ALA A 1 96 ? -7.451 2.824 -32.462 1.00 57.41 96 ALA A O 1
ATOM 762 N N . ARG A 1 97 ? -7.815 3.762 -30.459 1.00 52.12 97 ARG A N 1
ATOM 763 C CA . ARG A 1 97 ? -9.016 4.513 -30.862 1.00 52.12 97 ARG A CA 1
ATOM 764 C C . ARG A 1 97 ? -8.710 5.618 -31.871 1.00 52.12 97 ARG A C 1
ATOM 766 O O . ARG A 1 97 ? -9.486 5.788 -32.810 1.00 52.12 97 ARG A O 1
ATOM 773 N N . ARG A 1 98 ? -7.602 6.348 -31.704 1.00 66.94 98 ARG A N 1
ATOM 774 C CA . ARG A 1 98 ? -7.126 7.357 -32.666 1.00 66.94 98 ARG A CA 1
ATOM 775 C C . ARG A 1 98 ? -6.781 6.710 -34.004 1.00 66.94 98 ARG A C 1
ATOM 777 O O . ARG A 1 98 ? -7.324 7.128 -35.019 1.00 66.94 98 ARG A O 1
ATOM 784 N N . ALA A 1 99 ? -6.010 5.623 -33.993 1.00 65.62 99 ALA A N 1
ATOM 785 C CA . ALA A 1 99 ? -5.671 4.877 -35.205 1.00 65.62 99 ALA A CA 1
ATOM 786 C C . ALA A 1 99 ? -6.918 4.348 -35.938 1.00 65.62 99 ALA A C 1
ATOM 788 O O . ALA A 1 99 ? -6.996 4.426 -37.163 1.00 65.62 99 ALA A O 1
ATOM 789 N N . LEU A 1 100 ? -7.922 3.861 -35.199 1.00 62.19 100 LEU A N 1
ATOM 790 C CA . LEU A 1 100 ? -9.182 3.390 -35.778 1.00 62.19 100 LEU A CA 1
ATOM 791 C C . LEU A 1 100 ? -10.009 4.535 -36.386 1.00 62.19 100 LEU A C 1
ATOM 793 O O . LEU A 1 100 ? -10.591 4.363 -37.455 1.00 62.19 100 LEU A O 1
ATOM 797 N N . ARG A 1 101 ? -10.042 5.709 -35.738 1.00 64.25 101 ARG A N 1
ATOM 798 C CA . ARG A 1 101 ? -10.705 6.912 -36.272 1.00 64.25 101 ARG A CA 1
ATOM 799 C C . ARG A 1 101 ? -10.016 7.435 -37.522 1.00 64.25 101 ARG A C 1
ATOM 801 O O . ARG A 1 101 ? -10.696 7.698 -38.502 1.00 64.25 101 ARG A O 1
ATOM 808 N N . GLU A 1 102 ? -8.692 7.526 -37.519 1.00 70.81 102 GLU A N 1
ATOM 809 C CA . GLU A 1 102 ? -7.929 7.947 -38.696 1.00 70.81 102 GLU A CA 1
ATOM 810 C C . GLU A 1 102 ? -8.095 6.964 -39.857 1.00 70.81 102 GLU A C 1
ATOM 812 O O . GLU A 1 102 ? -8.235 7.379 -41.005 1.00 70.81 102 GLU A O 1
ATOM 817 N N . ALA A 1 103 ? -8.111 5.657 -39.580 1.00 63.66 103 ALA A N 1
ATOM 818 C CA . ALA A 1 103 ? -8.396 4.648 -40.593 1.00 63.66 103 ALA A CA 1
ATOM 819 C C . ALA A 1 103 ? -9.815 4.814 -41.162 1.00 63.66 103 ALA A C 1
ATOM 821 O O . ALA A 1 103 ? -9.987 4.810 -42.380 1.00 63.66 103 ALA A O 1
ATOM 822 N N . ALA A 1 104 ? -10.815 5.030 -40.303 1.00 60.75 104 ALA A N 1
ATOM 823 C CA . ALA A 1 104 ? -12.189 5.290 -40.724 1.00 60.75 104 ALA A CA 1
ATOM 824 C C . ALA A 1 104 ? -12.319 6.593 -41.535 1.00 60.75 104 ALA A C 1
ATOM 826 O O . ALA A 1 104 ? -13.022 6.621 -42.543 1.00 60.75 104 ALA A O 1
ATOM 827 N N . GLU A 1 105 ? -11.605 7.656 -41.159 1.00 64.69 105 GLU A N 1
ATOM 828 C CA . GLU A 1 105 ? -11.567 8.916 -41.906 1.00 64.69 105 GLU A CA 1
ATOM 829 C C . GLU A 1 105 ? -10.887 8.765 -43.268 1.00 64.69 105 GLU A C 1
ATOM 831 O O . GLU A 1 105 ? -11.387 9.310 -44.248 1.00 64.69 105 GLU A O 1
ATOM 836 N N . ARG A 1 106 ? -9.801 7.988 -43.376 1.00 69.06 106 ARG A N 1
ATOM 837 C CA . ARG A 1 106 ? -9.166 7.687 -44.673 1.00 69.06 106 ARG A CA 1
ATOM 838 C C . ARG A 1 106 ? -10.105 6.914 -45.595 1.00 69.06 106 ARG A C 1
ATOM 840 O O . ARG A 1 106 ? -10.205 7.248 -46.772 1.00 69.06 106 ARG A O 1
ATOM 847 N N . VAL A 1 107 ? -10.826 5.928 -45.058 1.00 61.84 107 VAL A N 1
ATOM 848 C CA . VAL A 1 107 ? -11.844 5.176 -45.810 1.00 61.84 107 VAL A CA 1
ATOM 849 C C . VAL A 1 107 ? -12.969 6.106 -46.273 1.00 61.84 107 VAL A C 1
ATOM 851 O O . VAL A 1 107 ? -13.377 6.039 -47.430 1.00 61.84 107 VAL A O 1
ATOM 854 N N . ARG A 1 108 ? -13.418 7.026 -45.412 1.00 65.25 108 ARG A N 1
ATOM 855 C CA . ARG A 1 108 ? -14.435 8.037 -45.738 1.00 65.25 108 ARG A CA 1
ATOM 856 C C . ARG A 1 108 ? -13.959 9.044 -46.791 1.00 65.25 108 ARG A C 1
ATOM 858 O O . ARG A 1 108 ? -14.731 9.428 -47.659 1.00 65.25 108 ARG A O 1
ATOM 865 N N . GLN A 1 109 ? -12.693 9.458 -46.751 1.00 70.12 109 GLN A N 1
ATOM 866 C CA . GLN A 1 109 ? -12.112 10.350 -47.762 1.00 70.12 109 GLN A CA 1
ATOM 867 C C . GLN A 1 109 ? -11.954 9.662 -49.125 1.00 70.12 109 GLN A C 1
ATOM 869 O O . GLN A 1 109 ? -12.116 10.315 -50.151 1.00 70.12 109 GLN A O 1
ATOM 874 N N . GLN A 1 110 ? -11.656 8.358 -49.145 1.00 65.12 110 GLN A N 1
ATOM 875 C CA . GLN A 1 110 ? -11.523 7.586 -50.384 1.00 65.12 110 GLN A CA 1
ATOM 876 C C . GLN A 1 110 ? -12.871 7.200 -51.004 1.00 65.12 110 GLN A C 1
ATOM 878 O O . GLN A 1 110 ? -12.998 7.230 -52.225 1.00 65.12 110 GLN A O 1
ATOM 883 N N . ASN A 1 111 ? -13.870 6.855 -50.185 1.00 61.06 111 ASN A N 1
ATOM 884 C CA . ASN A 1 111 ? -15.136 6.276 -50.654 1.00 61.06 111 ASN A CA 1
ATOM 885 C C . ASN A 1 111 ? -16.356 7.207 -50.498 1.00 61.06 111 ASN A C 1
ATOM 887 O O . ASN A 1 111 ? -17.462 6.836 -50.888 1.00 61.06 111 ASN A O 1
ATOM 891 N N . GLY A 1 112 ? -16.174 8.414 -49.951 1.00 58.19 112 GLY A N 1
ATOM 892 C CA . GLY A 1 112 ? -17.265 9.335 -49.617 1.00 58.19 112 GLY A CA 1
ATOM 893 C C . GLY A 1 112 ? -18.121 8.856 -48.435 1.00 58.19 112 GLY A C 1
ATOM 894 O O . GLY A 1 112 ? -17.808 7.865 -47.780 1.00 58.19 112 GLY A O 1
ATOM 895 N N . ASP A 1 113 ? -19.236 9.547 -48.165 1.00 57.28 113 ASP A N 1
ATOM 896 C CA . ASP A 1 113 ? -20.216 9.204 -47.109 1.00 57.28 113 ASP A CA 1
ATOM 897 C C . ASP A 1 113 ? -21.054 7.945 -47.421 1.00 57.28 113 ASP A C 1
ATOM 899 O O . ASP A 1 113 ? -22.109 7.717 -46.826 1.00 57.28 113 ASP A O 1
ATOM 903 N N . ALA A 1 114 ? -20.610 7.114 -48.367 1.00 46.72 114 ALA A N 1
ATOM 904 C CA . ALA A 1 114 ? -21.287 5.874 -48.694 1.00 46.72 114 ALA A CA 1
ATOM 905 C C . ALA A 1 114 ? -21.131 4.882 -47.524 1.00 46.72 114 ALA A C 1
ATOM 907 O O . ALA A 1 114 ? -19.999 4.542 -47.161 1.00 46.72 114 ALA A O 1
ATOM 908 N N . PRO A 1 115 ? -22.232 4.397 -46.918 1.00 45.91 115 PRO A N 1
ATOM 909 C CA . PRO A 1 115 ? -22.138 3.338 -45.924 1.00 45.91 115 PRO A CA 1
ATOM 910 C C . PRO A 1 115 ? -21.506 2.090 -46.567 1.00 45.91 1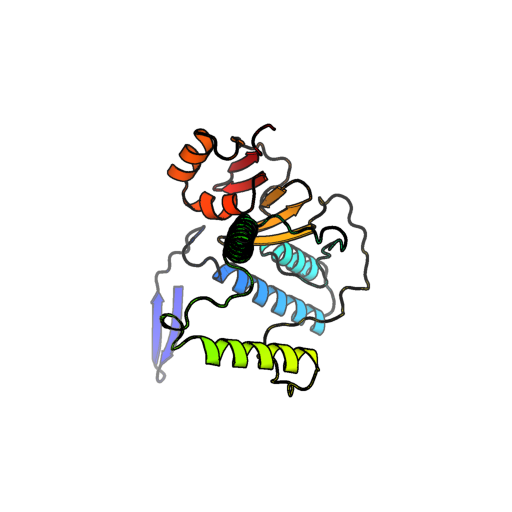15 PRO A C 1
ATOM 912 O O . PRO A 1 115 ? -21.747 1.829 -47.751 1.00 45.91 115 PRO A O 1
ATOM 915 N N . PRO A 1 116 ? -20.696 1.310 -45.825 1.00 48.62 116 PRO A N 1
ATOM 916 C CA . PRO A 1 116 ? -20.140 0.067 -46.347 1.00 48.62 116 PRO A CA 1
ATOM 917 C C . PRO A 1 116 ? -21.275 -0.853 -46.833 1.00 48.62 116 PRO A C 1
ATOM 919 O O . PRO A 1 116 ? -22.374 -0.815 -46.266 1.00 48.62 116 PRO A O 1
ATOM 922 N N . PRO A 1 117 ? -21.055 -1.658 -47.891 1.00 46.50 117 PRO A N 1
ATOM 923 C CA . PRO A 1 117 ? -22.109 -2.462 -48.493 1.00 46.50 117 PRO A CA 1
ATOM 924 C C . PRO A 1 117 ? -22.779 -3.351 -47.439 1.00 46.50 117 PRO A C 1
ATOM 926 O O . PRO A 1 117 ? -22.120 -4.077 -46.698 1.00 46.50 117 PRO A O 1
ATOM 929 N N . ALA A 1 118 ? -24.113 -3.292 -47.396 1.00 46.75 118 ALA A N 1
ATOM 930 C CA . ALA A 1 118 ? -24.970 -3.872 -46.356 1.00 46.75 118 ALA A CA 1
ATOM 931 C C . ALA A 1 118 ? -24.847 -5.401 -46.166 1.00 46.75 118 ALA A C 1
ATOM 933 O O . ALA A 1 118 ? -25.451 -5.957 -45.250 1.00 46.75 118 ALA A O 1
ATOM 934 N N . ALA A 1 119 ? -24.063 -6.085 -47.001 1.00 44.31 119 ALA A N 1
ATOM 935 C CA . ALA A 1 119 ? -23.884 -7.530 -46.966 1.00 44.31 119 ALA A CA 1
ATOM 936 C C . ALA A 1 119 ? -23.161 -8.044 -45.702 1.00 44.31 119 ALA A C 1
ATOM 938 O O . ALA A 1 119 ? -23.293 -9.220 -45.383 1.00 44.31 119 ALA A O 1
ATOM 939 N N . GLU A 1 120 ? -22.457 -7.192 -44.944 1.00 47.41 120 GLU A N 1
ATOM 940 C CA . GLU A 1 120 ? -21.706 -7.618 -43.745 1.00 47.41 120 GLU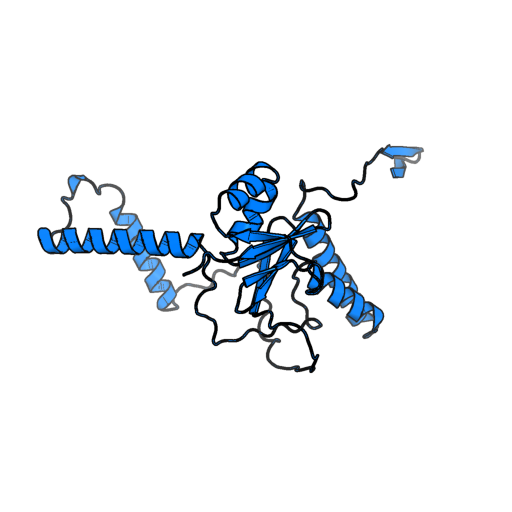 A CA 1
ATOM 941 C C . GLU A 1 120 ? -22.367 -7.247 -42.397 1.00 47.41 120 GLU A C 1
ATOM 943 O O . GLU A 1 120 ? -21.853 -7.609 -41.339 1.00 47.41 120 GLU A O 1
ATOM 948 N N . TRP A 1 121 ? -23.524 -6.564 -42.387 1.00 41.50 121 TRP A N 1
ATOM 949 C CA . TRP A 1 121 ? -24.070 -5.924 -41.169 1.00 41.50 121 TRP A CA 1
ATOM 950 C C . TRP A 1 121 ? -25.303 -6.585 -40.529 1.00 41.50 121 TRP A C 1
ATOM 952 O O . TRP A 1 121 ? -25.881 -6.027 -39.594 1.00 41.50 121 TRP A O 1
ATOM 962 N N . GLY A 1 122 ? -25.709 -7.774 -40.981 1.00 42.03 122 GLY A N 1
ATOM 963 C CA . GLY A 1 122 ? -27.021 -8.376 -40.684 1.00 42.03 122 GLY A CA 1
ATOM 964 C C . GLY A 1 122 ? -27.397 -8.650 -39.214 1.00 42.03 122 GLY A C 1
ATOM 965 O O . GLY A 1 122 ? -28.483 -9.161 -38.980 1.00 42.03 122 GLY A O 1
ATOM 966 N N . ALA A 1 123 ? -26.560 -8.329 -38.220 1.00 47.78 123 ALA A N 1
ATOM 967 C CA . ALA A 1 123 ? -26.874 -8.569 -36.803 1.00 47.78 123 ALA A CA 1
ATOM 968 C C . ALA A 1 123 ? -26.452 -7.453 -35.822 1.00 47.78 123 ALA A C 1
ATOM 970 O O . ALA A 1 123 ? -26.664 -7.591 -34.619 1.00 47.78 123 ALA A O 1
ATOM 971 N N . ARG A 1 124 ? -25.836 -6.353 -36.286 1.00 46.09 124 ARG A N 1
ATOM 972 C CA . ARG A 1 124 ? -25.285 -5.300 -35.396 1.00 46.09 124 ARG A CA 1
ATOM 973 C C . ARG A 1 124 ? -26.040 -3.971 -35.423 1.00 46.09 124 ARG A C 1
ATOM 975 O O . ARG A 1 124 ? -25.833 -3.152 -34.535 1.00 46.09 124 ARG A O 1
ATOM 982 N N . GLY A 1 125 ? -26.880 -3.752 -36.436 1.00 46.50 125 GLY A N 1
ATOM 983 C CA . GLY A 1 125 ? -27.571 -2.476 -36.652 1.00 46.50 125 GLY A CA 1
ATOM 984 C C . GLY A 1 125 ? -28.634 -2.168 -35.597 1.00 46.50 125 GLY A C 1
ATOM 985 O O . GLY A 1 125 ? -28.682 -1.049 -35.105 1.00 46.50 125 GLY A O 1
ATOM 986 N N . GLU A 1 126 ? -29.431 -3.160 -35.194 1.00 44.50 126 GLU A N 1
ATOM 987 C CA . GLU A 1 126 ? -30.510 -2.953 -34.215 1.00 44.50 126 GLU A CA 1
ATOM 988 C C . GLU A 1 126 ? -29.973 -2.603 -32.823 1.00 44.50 126 GLU A C 1
ATOM 990 O O . GLU A 1 126 ? -30.392 -1.602 -32.247 1.00 44.50 126 GLU A O 1
ATOM 995 N N . LYS A 1 127 ? -28.958 -3.330 -32.335 1.00 45.00 127 LYS A N 1
ATOM 996 C CA . LYS A 1 127 ? -28.340 -3.049 -31.027 1.00 45.00 127 LYS A CA 1
ATOM 997 C C . LYS A 1 127 ? -27.689 -1.670 -30.941 1.00 45.00 127 LYS A C 1
ATOM 999 O O . LYS A 1 127 ? -27.790 -1.021 -29.912 1.00 45.00 127 LYS A O 1
ATOM 1004 N N . ALA A 1 128 ? -27.055 -1.195 -32.012 1.00 51.81 128 ALA A N 1
ATOM 1005 C CA . ALA A 1 128 ? -26.411 0.120 -32.008 1.00 51.81 128 ALA A CA 1
ATOM 1006 C C . ALA A 1 128 ? -27.429 1.279 -31.994 1.00 51.81 128 ALA A C 1
ATOM 1008 O O . ALA A 1 128 ? -27.157 2.341 -31.428 1.00 51.81 128 ALA A O 1
ATOM 1009 N N . VAL A 1 129 ? -28.601 1.082 -32.609 1.00 56.59 129 VAL A N 1
ATOM 1010 C CA . VAL A 1 129 ? -29.707 2.054 -32.591 1.00 56.59 129 VAL A CA 1
ATOM 1011 C C . VAL A 1 129 ? -30.398 2.065 -31.226 1.00 56.59 129 VAL A C 1
ATOM 1013 O O . VAL A 1 129 ? -30.767 3.134 -30.743 1.00 56.59 129 VAL A O 1
ATOM 1016 N N . GLU A 1 130 ? -30.523 0.903 -30.587 1.00 51.91 130 GLU A N 1
ATOM 1017 C CA . GLU A 1 130 ? -31.079 0.754 -29.240 1.00 51.91 130 GLU A CA 1
ATOM 1018 C C . GLU A 1 130 ? -30.158 1.373 -28.174 1.00 51.91 130 GLU A C 1
ATOM 1020 O O . GLU A 1 130 ? -30.589 2.257 -27.435 1.00 51.91 130 GLU A O 1
ATOM 1025 N N . GLU A 1 131 ? -28.860 1.047 -28.200 1.00 52.72 131 GLU A N 1
ATOM 1026 C CA . GLU A 1 131 ? -27.845 1.636 -27.311 1.00 52.72 131 GLU A CA 1
ATOM 1027 C C . GLU A 1 131 ? -27.766 3.167 -27.469 1.00 52.72 131 GLU A C 1
ATOM 1029 O O . GLU A 1 131 ? -27.623 3.897 -26.489 1.00 52.72 131 GLU A O 1
ATOM 1034 N N . SER A 1 132 ? -27.912 3.694 -28.691 1.00 51.28 132 SER A N 1
ATOM 1035 C CA . SER A 1 132 ? -27.890 5.148 -28.927 1.00 51.28 132 SER A CA 1
ATOM 1036 C C . SER A 1 132 ? -29.123 5.865 -28.366 1.00 51.28 132 SER A C 1
ATOM 1038 O O . SER A 1 132 ? -29.012 7.014 -27.931 1.00 51.28 132 SER A O 1
ATOM 1040 N N . ARG A 1 133 ? -30.285 5.198 -28.356 1.00 54.59 133 ARG A N 1
ATOM 1041 C CA . ARG A 1 133 ? -31.516 5.731 -27.755 1.00 54.59 133 ARG A CA 1
ATOM 1042 C C . ARG A 1 133 ? -31.434 5.731 -26.232 1.00 54.59 133 ARG A C 1
ATOM 1044 O O . ARG A 1 133 ? -31.732 6.757 -25.631 1.00 54.59 133 ARG A O 1
ATOM 1051 N N . GLU A 1 134 ? -30.912 4.667 -25.624 1.00 51.78 134 GLU A N 1
ATOM 1052 C CA . GLU A 1 134 ? -30.700 4.613 -24.169 1.00 51.78 134 GLU A CA 1
ATOM 1053 C C . GLU A 1 134 ? -29.744 5.712 -23.676 1.00 51.78 134 GLU A C 1
ATOM 1055 O O . GLU A 1 134 ? -30.009 6.365 -22.664 1.00 51.78 134 GLU A O 1
ATOM 1060 N N . VAL A 1 135 ? -28.658 5.985 -24.413 1.00 56.53 135 VAL A N 1
ATOM 1061 C CA . VAL A 1 135 ? -27.729 7.075 -24.065 1.00 56.53 135 VAL A CA 1
ATOM 1062 C C . VAL A 1 135 ? -28.373 8.459 -24.227 1.00 56.53 135 VAL A C 1
ATOM 1064 O O . VAL A 1 135 ? -28.046 9.371 -23.465 1.00 56.53 135 VAL A O 1
ATOM 1067 N N . GLN A 1 136 ? -29.294 8.646 -25.179 1.00 48.34 136 GLN A N 1
ATOM 1068 C CA . GLN A 1 136 ? -30.043 9.902 -25.319 1.00 48.34 136 GLN A CA 1
ATOM 1069 C C . GLN A 1 136 ? -31.081 10.088 -24.206 1.00 48.34 136 GLN A C 1
ATOM 1071 O O . GLN A 1 136 ? -31.134 11.167 -23.614 1.00 48.34 136 GLN A O 1
ATOM 1076 N N . ASP A 1 137 ? -31.827 9.045 -23.851 1.00 56.62 137 ASP A N 1
ATOM 1077 C CA . ASP A 1 137 ? -32.859 9.109 -22.809 1.00 56.62 137 ASP A CA 1
ATOM 1078 C C . ASP A 1 137 ? -32.262 9.337 -21.406 1.00 56.62 137 ASP A C 1
ATOM 1080 O O . ASP A 1 137 ? -32.834 10.068 -20.587 1.00 56.62 137 ASP A O 1
ATOM 1084 N N . ALA A 1 138 ? -31.060 8.804 -21.149 1.00 55.03 138 ALA A N 1
ATOM 1085 C CA . ALA A 1 138 ? -30.281 9.093 -19.943 1.00 55.03 138 ALA A CA 1
ATOM 1086 C C . ALA A 1 138 ? -29.793 10.553 -19.887 1.00 55.03 138 ALA A C 1
ATOM 1088 O O . ALA A 1 138 ? -29.708 11.147 -18.812 1.00 55.03 138 ALA A O 1
ATOM 1089 N N . LYS A 1 139 ? -29.502 11.159 -21.045 1.00 45.94 139 LYS A N 1
ATOM 1090 C CA . LYS A 1 139 ? -29.026 12.546 -21.156 1.00 45.94 139 LYS A CA 1
ATOM 1091 C C . LYS A 1 139 ? -30.156 13.571 -21.039 1.00 45.94 139 LYS A C 1
ATOM 1093 O O . LYS A 1 139 ? -29.916 14.697 -20.612 1.00 45.94 139 LYS A O 1
ATOM 1098 N N . GLU A 1 140 ? -31.377 13.175 -21.391 1.00 46.12 140 GLU A N 1
ATOM 1099 C CA . GLU A 1 140 ? -32.596 13.983 -21.260 1.00 46.12 140 GLU A CA 1
ATOM 1100 C C . GLU A 1 140 ? -33.294 13.833 -19.896 1.00 46.12 140 GLU A C 1
ATOM 1102 O O . GLU A 1 140 ? -34.343 14.437 -19.673 1.00 46.12 140 GLU A O 1
ATOM 1107 N N . GLY A 1 141 ? -32.726 13.050 -18.970 1.00 46.62 141 GLY A N 1
ATOM 1108 C CA . GLY A 1 141 ? -33.238 12.906 -17.603 1.00 46.62 141 GLY A CA 1
ATOM 1109 C C . GLY A 1 141 ? -34.584 12.181 -17.504 1.00 46.62 141 GLY A C 1
ATOM 1110 O O . GLY A 1 141 ? -35.287 12.332 -16.507 1.00 46.62 141 GLY A O 1
ATOM 1111 N N . LYS A 1 142 ? -34.960 11.406 -18.530 1.00 47.31 142 LYS A N 1
ATOM 1112 C CA . LYS A 1 142 ? -36.220 10.643 -18.577 1.00 47.31 142 LYS A CA 1
ATOM 1113 C C . LYS A 1 142 ? -36.076 9.195 -18.101 1.00 47.31 142 LYS A C 1
ATOM 1115 O O . LYS A 1 142 ? -37.077 8.490 -18.000 1.00 47.31 142 LYS A O 1
ATOM 1120 N N . ALA A 1 143 ? -34.862 8.752 -17.777 1.00 42.09 143 ALA A N 1
ATOM 1121 C CA . ALA A 1 143 ? -34.641 7.452 -17.162 1.00 42.09 143 ALA A CA 1
ATOM 1122 C C . ALA A 1 143 ? -35.102 7.478 -15.695 1.00 42.09 143 ALA A C 1
ATOM 1124 O O . ALA A 1 143 ? -34.562 8.205 -14.861 1.00 42.09 143 ALA A O 1
ATOM 1125 N N . GLN A 1 144 ? -36.125 6.679 -15.394 1.00 39.22 144 GLN A N 1
ATOM 1126 C CA . GLN A 1 144 ? -36.599 6.425 -14.040 1.00 39.22 144 GLN A CA 1
ATOM 1127 C C . GLN A 1 144 ? -35.431 5.848 -13.233 1.00 39.22 144 GLN A C 1
ATOM 1129 O O . GLN A 1 144 ? -34.848 4.843 -13.634 1.00 39.22 144 GLN A O 1
ATOM 1134 N N . ALA A 1 145 ? -35.060 6.525 -12.144 1.00 34.81 145 ALA A N 1
ATOM 1135 C CA . ALA A 1 145 ? -33.925 6.167 -11.307 1.00 34.81 145 ALA A CA 1
ATOM 1136 C C . ALA A 1 145 ? -34.058 4.719 -10.814 1.00 34.81 145 ALA A C 1
ATOM 1138 O O . ALA A 1 145 ? -34.766 4.431 -9.852 1.00 34.81 145 ALA A O 1
ATOM 1139 N N . SER A 1 146 ? -33.373 3.800 -11.484 1.00 34.22 146 SER A N 1
ATOM 1140 C CA . SER A 1 146 ? -33.007 2.522 -10.900 1.00 34.22 146 SER A CA 1
ATOM 1141 C C . SER A 1 146 ? -32.030 2.831 -9.773 1.00 34.22 146 SER A C 1
ATOM 1143 O O . SER A 1 146 ? -30.944 3.358 -10.033 1.00 34.22 146 SER A O 1
ATOM 1145 N N . GLU A 1 147 ? -32.454 2.573 -8.535 1.00 30.78 147 GLU A N 1
ATOM 1146 C CA . GLU A 1 147 ? -31.625 2.737 -7.343 1.00 30.78 147 GLU A CA 1
ATOM 1147 C C . GLU A 1 147 ? -30.240 2.121 -7.582 1.00 30.78 147 GLU A C 1
ATOM 1149 O O . GLU A 1 147 ? -30.152 0.962 -8.011 1.00 30.78 147 GLU A O 1
ATOM 1154 N N . PRO A 1 148 ? -29.144 2.854 -7.328 1.00 33.09 148 PRO A N 1
ATOM 1155 C CA . PRO A 1 148 ? -27.840 2.231 -7.343 1.00 33.09 148 PRO A CA 1
ATOM 1156 C C . PRO A 1 148 ? -27.807 1.158 -6.249 1.00 33.09 148 PRO A C 1
ATOM 1158 O O . PRO A 1 148 ? -28.101 1.415 -5.081 1.00 33.09 148 PRO A O 1
ATOM 1161 N N . ALA A 1 149 ? -27.428 -0.059 -6.651 1.00 32.44 149 ALA A N 1
ATOM 1162 C CA . ALA A 1 149 ? -26.979 -1.120 -5.755 1.00 32.44 149 ALA A CA 1
ATOM 1163 C C . ALA A 1 149 ? -25.995 -0.551 -4.710 1.00 32.44 149 ALA A C 1
ATOM 1165 O O . ALA A 1 149 ? -25.321 0.433 -5.022 1.00 32.44 149 ALA A O 1
ATOM 1166 N N . PRO A 1 150 ? -25.863 -1.147 -3.505 1.00 29.78 150 PRO A N 1
ATOM 1167 C CA . PRO A 1 150 ? -25.083 -0.584 -2.404 1.00 29.78 150 PRO A CA 1
ATOM 1168 C C . PRO A 1 150 ? -23.583 -0.581 -2.736 1.00 29.78 150 PRO A C 1
ATOM 1170 O O . PRO A 1 150 ? -22.816 -1.456 -2.342 1.00 29.78 150 PRO A O 1
ATOM 1173 N N . GLY A 1 151 ? -23.178 0.419 -3.507 1.00 29.02 151 GLY A N 1
ATOM 1174 C CA . GLY A 1 151 ? -21.824 0.850 -3.769 1.00 29.02 151 GLY A CA 1
ATOM 1175 C C . GLY A 1 151 ? -21.625 2.123 -2.970 1.00 29.02 151 GLY A C 1
ATOM 1176 O O . GLY A 1 151 ? -22.372 3.083 -3.127 1.00 29.02 151 GLY A O 1
ATOM 1177 N N . PHE A 1 152 ? -20.658 2.084 -2.062 1.00 33.34 152 PHE A N 1
ATOM 1178 C CA . PHE A 1 152 ? -20.311 3.158 -1.142 1.00 33.34 152 PHE A CA 1
ATOM 1179 C C . PHE A 1 152 ? -20.045 4.480 -1.882 1.00 33.34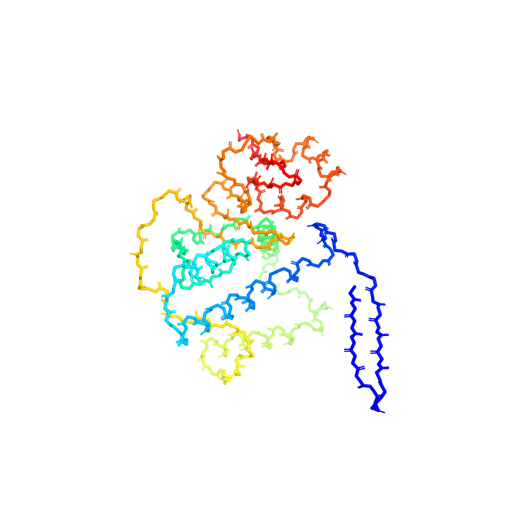 152 PHE A C 1
ATOM 1181 O O . PHE A 1 152 ? -18.922 4.747 -2.302 1.00 33.34 152 PHE A O 1
ATOM 1188 N N . VAL A 1 153 ? -21.078 5.311 -2.004 1.00 29.70 153 VAL A N 1
ATOM 1189 C CA . VAL A 1 153 ? -20.964 6.748 -2.249 1.00 29.70 153 VAL A CA 1
ATOM 1190 C C . VAL A 1 153 ? -20.875 7.429 -0.887 1.00 29.70 153 VAL A C 1
ATOM 1192 O O . VAL A 1 153 ? -21.800 7.361 -0.079 1.00 29.70 153 VAL A O 1
ATOM 1195 N N . LEU A 1 154 ? -19.718 8.015 -0.580 1.00 34.25 154 LEU A N 1
ATOM 1196 C CA . LEU A 1 154 ? -19.597 8.959 0.526 1.00 34.25 154 LEU A CA 1
ATOM 1197 C C . LEU A 1 154 ? -19.590 10.359 -0.085 1.00 34.25 154 LEU A C 1
ATOM 1199 O O . LEU A 1 154 ? -18.531 10.874 -0.437 1.00 34.25 154 LEU A O 1
ATOM 1203 N N . ASP A 1 155 ? -20.787 10.918 -0.242 1.00 32.50 155 ASP A N 1
ATOM 1204 C CA . ASP A 1 155 ? -21.005 12.291 -0.693 1.00 32.50 155 ASP A CA 1
ATOM 1205 C C . ASP A 1 155 ? -20.563 13.339 0.355 1.00 32.50 155 ASP A C 1
ATOM 1207 O O . ASP A 1 155 ? -20.635 13.138 1.573 1.00 32.50 155 ASP A O 1
ATOM 1211 N N . ASP A 1 156 ? -20.117 14.479 -0.179 1.00 27.45 156 ASP A N 1
ATOM 1212 C CA . ASP A 1 156 ? -20.224 15.862 0.319 1.00 27.45 156 ASP A CA 1
ATOM 1213 C C . ASP A 1 156 ? -19.548 16.350 1.615 1.00 27.45 156 ASP A C 1
ATOM 1215 O O . ASP A 1 156 ? -19.606 17.544 1.915 1.00 27.45 156 ASP A O 1
ATOM 1219 N N . ALA A 1 157 ? -18.791 15.540 2.356 1.00 31.20 157 ALA A N 1
ATOM 1220 C CA . ALA A 1 157 ? -18.129 16.035 3.581 1.00 31.20 157 ALA A CA 1
ATOM 1221 C C . ALA A 1 157 ? -16.687 16.576 3.408 1.00 31.20 157 ALA A C 1
ATOM 1223 O O . ALA A 1 157 ? -16.061 16.978 4.391 1.00 31.20 157 ALA A O 1
ATOM 1224 N N . ILE A 1 158 ? -16.120 16.593 2.194 1.00 36.81 158 ILE A N 1
ATOM 1225 C CA . ILE A 1 158 ? -14.673 16.846 1.990 1.00 36.81 158 ILE A CA 1
ATOM 1226 C C . ILE A 1 158 ? -14.304 18.351 1.981 1.00 36.81 158 ILE A C 1
ATOM 1228 O O . ILE A 1 158 ? -13.133 18.708 2.102 1.00 36.81 158 ILE A O 1
ATOM 1232 N N . ALA A 1 159 ? -15.272 19.272 1.951 1.00 29.83 159 ALA A N 1
ATOM 1233 C CA . ALA A 1 159 ? -14.983 20.699 1.759 1.00 29.83 159 ALA A CA 1
ATOM 1234 C C . ALA A 1 159 ? -14.545 21.499 3.012 1.00 29.83 159 ALA A C 1
ATOM 1236 O O . ALA A 1 159 ? -14.185 22.670 2.876 1.00 29.83 159 ALA A O 1
ATOM 1237 N N . ALA A 1 160 ? -14.528 20.940 4.229 1.00 31.69 160 ALA A N 1
ATOM 1238 C CA . ALA A 1 160 ? -14.287 21.754 5.430 1.00 31.69 160 ALA A CA 1
ATOM 1239 C C . ALA A 1 160 ? -13.392 21.081 6.483 1.00 31.69 160 ALA A C 1
ATOM 1241 O O . ALA A 1 160 ? -13.867 20.394 7.380 1.00 31.69 160 ALA A O 1
ATOM 1242 N N . GLY A 1 161 ? -12.082 21.350 6.431 1.00 32.97 161 GLY A N 1
ATOM 1243 C CA . GLY A 1 161 ? -11.188 21.043 7.555 1.00 32.97 161 GLY A CA 1
ATOM 1244 C C . GLY A 1 161 ? -9.707 20.984 7.198 1.00 32.97 161 GLY A C 1
ATOM 1245 O O . GLY A 1 161 ? -9.129 19.907 7.095 1.00 32.97 161 GLY A O 1
ATOM 1246 N N . ARG A 1 162 ? -9.058 22.142 7.023 1.00 34.25 162 ARG A N 1
ATOM 1247 C CA . ARG A 1 162 ? -7.603 22.223 6.815 1.00 34.25 162 ARG A CA 1
ATOM 1248 C C . ARG A 1 162 ? -6.858 22.162 8.153 1.00 34.25 162 ARG A C 1
ATOM 1250 O O . ARG A 1 162 ? -6.771 23.173 8.843 1.00 34.25 162 ARG A O 1
ATOM 1257 N N . HIS A 1 163 ? -6.243 21.023 8.468 1.00 36.62 163 HIS A N 1
ATOM 1258 C CA . HIS A 1 163 ? -5.095 20.971 9.378 1.00 36.62 163 HIS A CA 1
ATOM 1259 C C . HIS A 1 163 ? -3.796 21.035 8.563 1.00 36.62 163 HIS A C 1
ATOM 1261 O O . HIS A 1 163 ? -3.610 20.290 7.603 1.00 36.62 163 HIS A O 1
ATOM 1267 N N . LYS A 1 164 ? -2.918 21.977 8.927 1.00 33.81 164 LYS A N 1
ATOM 1268 C CA . LYS A 1 164 ? -1.572 22.121 8.365 1.00 33.81 164 LYS A CA 1
ATOM 1269 C C . LYS A 1 164 ? -0.683 21.037 8.964 1.00 33.81 164 LYS A C 1
ATOM 1271 O O . LYS A 1 164 ? -0.337 21.148 10.134 1.00 33.81 164 LYS A O 1
ATOM 1276 N N . ASP A 1 165 ? -0.289 20.059 8.158 1.00 34.69 165 ASP A N 1
ATOM 1277 C CA . ASP A 1 165 ? 0.826 19.177 8.490 1.00 34.69 165 ASP A CA 1
ATOM 1278 C C . ASP A 1 165 ? 1.931 19.374 7.447 1.00 34.69 165 ASP A C 1
ATOM 1280 O O . ASP A 1 165 ? 1.703 19.296 6.237 1.00 34.69 165 ASP A O 1
ATOM 1284 N N . GLN A 1 166 ? 3.109 19.765 7.928 1.00 33.41 166 GLN A N 1
ATOM 1285 C CA . GLN A 1 166 ? 4.273 20.103 7.115 1.00 33.41 166 GLN A CA 1
ATOM 1286 C C . GLN A 1 166 ? 5.030 18.822 6.738 1.00 33.41 166 GLN A C 1
ATOM 1288 O O . GLN A 1 166 ? 5.382 18.031 7.606 1.00 33.41 166 GLN A O 1
ATOM 1293 N N . GLY A 1 167 ? 5.344 18.652 5.449 1.00 30.94 167 GLY A N 1
ATOM 1294 C CA . GLY A 1 167 ? 6.448 17.791 5.001 1.00 30.94 167 GLY A CA 1
ATOM 1295 C C . GLY A 1 167 ? 6.099 16.512 4.233 1.00 30.94 167 GLY A C 1
ATOM 1296 O O . GLY A 1 167 ? 7.018 15.840 3.771 1.00 30.94 167 GLY A O 1
ATOM 1297 N N . LEU A 1 168 ? 4.825 16.168 4.027 1.00 37.00 168 LEU A N 1
ATOM 1298 C CA . LEU A 1 168 ? 4.476 15.062 3.127 1.00 37.00 168 LEU A CA 1
ATOM 1299 C C . LEU A 1 168 ? 4.474 15.552 1.675 1.00 37.00 168 LEU A C 1
ATOM 1301 O O . LEU A 1 168 ? 3.765 16.502 1.342 1.00 37.00 168 LEU A O 1
ATOM 1305 N N . ARG A 1 169 ? 5.258 14.888 0.812 1.00 45.78 169 ARG A N 1
ATOM 1306 C CA . ARG A 1 169 ? 5.168 15.022 -0.652 1.00 45.78 169 ARG A CA 1
ATOM 1307 C C . ARG A 1 169 ? 3.689 15.023 -1.062 1.00 45.78 169 ARG A C 1
ATOM 1309 O O . ARG A 1 169 ? 2.905 14.257 -0.506 1.00 45.78 169 ARG A O 1
ATOM 1316 N N . ARG A 1 170 ? 3.308 15.910 -1.982 1.00 47.31 170 ARG A N 1
ATOM 1317 C CA . ARG A 1 170 ? 1.936 16.057 -2.495 1.00 47.31 170 ARG A CA 1
ATOM 1318 C C . ARG A 1 170 ? 1.495 14.710 -3.084 1.00 47.31 170 ARG A C 1
ATOM 1320 O O . ARG A 1 170 ? 2.115 14.232 -4.027 1.00 47.31 170 ARG A O 1
ATOM 1327 N N . LYS A 1 171 ? 0.526 14.055 -2.444 1.00 52.66 171 LYS A N 1
ATOM 1328 C CA . LYS A 1 171 ? 0.010 12.735 -2.831 1.00 52.66 171 LYS A CA 1
ATOM 1329 C C . LYS A 1 171 ? -1.274 12.964 -3.616 1.00 52.66 171 LYS A C 1
ATOM 1331 O O . LYS A 1 171 ? -2.349 13.027 -3.026 1.00 52.66 171 LYS A O 1
ATOM 1336 N N . ASP A 1 172 ? -1.113 13.164 -4.918 1.00 63.84 172 ASP A N 1
ATOM 1337 C CA . ASP A 1 172 ? -2.171 13.599 -5.833 1.00 63.84 172 ASP A CA 1
ATOM 1338 C C . ASP A 1 172 ? -3.094 12.427 -6.239 1.00 63.84 172 ASP A C 1
ATOM 1340 O O . ASP A 1 172 ? -4.232 12.648 -6.647 1.00 63.84 172 ASP A O 1
ATOM 1344 N N . ALA A 1 173 ? -2.634 11.175 -6.080 1.00 76.31 173 ALA A N 1
ATOM 1345 C CA . ALA A 1 173 ? -3.422 9.960 -6.308 1.00 76.31 173 ALA A CA 1
ATOM 1346 C C . ALA A 1 173 ? -2.987 8.789 -5.408 1.00 76.31 173 ALA A C 1
ATOM 1348 O O . ALA A 1 173 ? -1.839 8.713 -4.969 1.00 76.31 173 ALA A O 1
ATOM 1349 N N . VAL A 1 174 ? -3.904 7.846 -5.165 1.00 84.88 174 VAL A N 1
ATOM 1350 C CA . VAL A 1 174 ? -3.645 6.589 -4.442 1.00 84.88 174 VAL A CA 1
ATOM 1351 C C . VAL A 1 174 ? -4.071 5.421 -5.309 1.00 84.88 174 VAL A C 1
ATOM 1353 O O . VAL A 1 174 ? -5.191 5.412 -5.817 1.00 84.88 174 VAL A O 1
ATOM 1356 N N . GLN A 1 175 ? -3.211 4.417 -5.439 1.00 86.31 175 GLN A N 1
ATOM 1357 C CA . GLN A 1 175 ? -3.548 3.165 -6.108 1.00 86.31 175 GLN A CA 1
ATOM 1358 C C . GLN A 1 175 ? -3.132 1.970 -5.265 1.00 86.31 175 GLN A C 1
ATOM 1360 O O . GLN A 1 175 ? -2.065 1.961 -4.662 1.00 86.31 175 GLN A O 1
ATOM 1365 N N . VAL A 1 176 ? -3.983 0.947 -5.230 1.00 87.81 176 VAL A N 1
ATOM 1366 C CA . VAL A 1 176 ? -3.657 -0.333 -4.601 1.00 87.81 176 VAL A CA 1
ATOM 1367 C C . VAL A 1 176 ? -3.399 -1.345 -5.705 1.00 87.81 176 VAL A C 1
ATOM 1369 O O . VAL A 1 176 ? -4.298 -1.660 -6.481 1.00 87.81 176 VAL A O 1
ATOM 1372 N N . VAL A 1 177 ? -2.177 -1.862 -5.765 1.00 88.44 177 VAL A N 1
ATOM 1373 C CA . VAL A 1 177 ? -1.751 -2.857 -6.753 1.00 88.44 177 VAL A CA 1
ATOM 1374 C C . VAL A 1 177 ? -1.063 -3.978 -6.010 1.00 88.44 177 VAL A C 1
ATOM 1376 O O . VAL A 1 177 ? -0.213 -3.718 -5.167 1.00 88.44 177 VAL A O 1
ATOM 1379 N N . GLY A 1 178 ? -1.412 -5.231 -6.301 1.00 84.06 178 GLY A N 1
ATOM 1380 C CA . GLY A 1 178 ? -0.690 -6.383 -5.761 1.00 84.06 178 GLY A CA 1
ATOM 1381 C C . GLY A 1 178 ? -0.601 -6.418 -4.228 1.00 84.06 178 GLY A C 1
ATOM 1382 O O . GLY A 1 178 ? 0.465 -6.746 -3.707 1.00 84.06 178 GLY A O 1
ATOM 1383 N N . GLY A 1 179 ? -1.638 -5.951 -3.520 1.00 85.00 179 GLY A N 1
ATOM 1384 C CA . GLY A 1 179 ? -1.664 -5.812 -2.055 1.00 85.00 179 GLY A CA 1
ATOM 1385 C C . GLY A 1 179 ? -0.833 -4.659 -1.468 1.00 85.00 179 GLY A C 1
ATOM 1386 O O . GLY A 1 179 ? -0.784 -4.519 -0.249 1.00 85.00 179 GLY A O 1
ATOM 1387 N N . LYS A 1 180 ? -0.189 -3.836 -2.303 1.00 90.38 180 LYS A N 1
ATOM 1388 C CA . LYS A 1 180 ? 0.590 -2.658 -1.901 1.00 90.38 180 LYS A CA 1
ATOM 1389 C C . LYS A 1 180 ? -0.158 -1.372 -2.207 1.00 90.38 180 LYS A C 1
ATOM 1391 O O . LYS A 1 180 ? -0.867 -1.291 -3.209 1.00 90.38 180 LYS A O 1
ATOM 1396 N N . THR A 1 181 ? 0.062 -0.361 -1.378 1.00 91.62 181 THR A N 1
ATOM 1397 C CA . THR A 1 181 ? -0.465 0.988 -1.583 1.00 91.62 181 THR A CA 1
ATOM 1398 C C . THR A 1 181 ? 0.616 1.856 -2.213 1.00 91.62 181 THR A C 1
ATOM 1400 O O . THR A 1 181 ? 1.718 1.961 -1.684 1.00 91.62 181 THR A O 1
ATOM 1403 N N . PHE A 1 182 ? 0.290 2.491 -3.331 1.00 91.88 182 PHE A N 1
ATOM 1404 C CA . PHE A 1 182 ? 1.140 3.434 -4.037 1.00 91.88 182 PHE A CA 1
ATOM 1405 C C . PHE A 1 182 ? 0.529 4.822 -4.003 1.00 91.88 182 PHE A C 1
ATOM 1407 O O . PHE A 1 182 ? -0.686 5.007 -4.100 1.00 91.88 182 PHE A O 1
ATOM 1414 N N . TYR A 1 183 ? 1.413 5.797 -3.904 1.00 88.38 183 TYR A N 1
ATOM 1415 C CA . TYR A 1 183 ? 1.099 7.202 -3.848 1.00 88.38 183 TYR A CA 1
ATOM 1416 C C . TYR A 1 183 ? 1.689 7.901 -5.065 1.00 88.38 183 TYR A C 1
ATOM 1418 O O . TYR A 1 183 ? 2.904 7.887 -5.257 1.00 88.38 183 TYR A O 1
ATOM 1426 N N . GLY A 1 184 ? 0.825 8.500 -5.874 1.00 86.62 184 GLY A N 1
ATOM 1427 C CA . GLY A 1 184 ? 1.218 9.298 -7.025 1.00 86.62 184 GLY A CA 1
ATOM 1428 C C . GLY A 1 184 ? 1.644 10.694 -6.589 1.00 86.62 184 GLY A C 1
ATOM 1429 O O . GLY A 1 184 ? 0.949 11.343 -5.803 1.00 86.62 184 GLY A O 1
ATOM 1430 N N . ALA A 1 185 ? 2.773 11.152 -7.113 1.00 82.94 185 ALA A N 1
ATOM 1431 C CA . ALA A 1 185 ? 3.196 12.544 -7.079 1.00 82.94 185 ALA A CA 1
ATOM 1432 C C . ALA A 1 185 ? 3.427 13.043 -8.513 1.00 82.94 185 ALA A C 1
ATOM 1434 O O . ALA A 1 185 ? 3.280 12.295 -9.478 1.00 82.94 185 ALA A O 1
ATOM 1435 N N . SER A 1 186 ? 3.809 14.312 -8.658 1.00 77.19 186 SER A N 1
ATOM 1436 C CA . SER A 1 186 ? 4.031 14.941 -9.965 1.00 77.19 186 SER A CA 1
ATOM 1437 C C . SER A 1 186 ? 5.097 14.260 -10.825 1.00 77.19 186 SER A C 1
ATOM 1439 O O . SER A 1 186 ? 5.113 14.458 -12.034 1.00 77.19 186 SER A O 1
ATOM 1441 N N . ASP A 1 187 ? 6.022 13.530 -10.203 1.00 83.94 187 ASP A N 1
ATOM 1442 C CA . ASP A 1 187 ? 7.167 12.921 -10.868 1.00 83.94 187 ASP A CA 1
ATOM 1443 C C . ASP A 1 187 ? 7.082 11.398 -10.992 1.00 83.94 187 ASP A C 1
ATOM 1445 O O . ASP A 1 187 ? 7.851 10.858 -11.774 1.00 83.94 187 ASP A O 1
ATOM 1449 N N . GLY A 1 188 ? 6.187 10.706 -10.281 1.00 89.19 188 GLY A N 1
ATOM 1450 C CA . GLY A 1 188 ? 6.098 9.245 -10.331 1.00 89.19 188 GLY A CA 1
ATOM 1451 C C . GLY A 1 188 ? 5.234 8.624 -9.235 1.00 89.19 188 GLY A C 1
ATOM 1452 O O . GLY A 1 188 ? 4.524 9.315 -8.498 1.00 89.19 188 GLY A O 1
ATOM 1453 N N . TRP A 1 189 ? 5.308 7.297 -9.128 1.00 92.12 189 TRP A N 1
ATOM 1454 C CA . TRP A 1 189 ? 4.598 6.500 -8.125 1.00 92.12 189 TRP A CA 1
ATOM 1455 C C . TRP A 1 189 ? 5.531 5.987 -7.037 1.00 92.12 189 TRP A C 1
ATOM 1457 O O . TRP A 1 189 ? 6.609 5.477 -7.323 1.00 92.12 189 TRP A O 1
ATOM 1467 N N . TYR A 1 190 ? 5.079 6.042 -5.787 1.00 92.50 190 TYR A N 1
ATOM 1468 C CA . TYR A 1 190 ? 5.886 5.672 -4.628 1.00 92.50 190 TYR A CA 1
ATOM 1469 C C . TYR A 1 190 ? 5.137 4.700 -3.721 1.00 92.50 190 TYR A C 1
ATOM 1471 O O . TYR A 1 190 ? 4.027 4.997 -3.275 1.00 92.50 190 TYR A O 1
ATOM 1479 N N . ASP A 1 191 ? 5.742 3.550 -3.435 1.00 93.56 191 ASP A N 1
ATOM 1480 C CA . ASP A 1 191 ? 5.246 2.583 -2.451 1.00 93.56 191 ASP A CA 1
ATOM 1481 C C . ASP A 1 191 ? 5.146 3.245 -1.070 1.00 93.56 191 ASP A C 1
ATOM 1483 O O . ASP A 1 191 ? 6.045 3.967 -0.640 1.00 93.56 191 ASP A O 1
ATOM 1487 N N . GLU A 1 192 ? 4.041 2.992 -0.373 1.00 91.81 192 GLU A N 1
ATOM 1488 C CA . GLU A 1 192 ? 3.797 3.410 1.007 1.00 91.81 192 GLU A CA 1
ATOM 1489 C C . GLU A 1 192 ? 4.976 3.127 1.937 1.00 91.81 192 GLU A C 1
ATOM 1491 O O . GLU A 1 192 ? 5.291 3.953 2.793 1.00 91.81 192 GLU A O 1
ATOM 1496 N N . LYS A 1 193 ? 5.653 1.996 1.716 1.00 91.94 193 LYS A N 1
ATOM 1497 C CA . LYS A 1 193 ? 6.775 1.548 2.542 1.00 91.94 193 LYS A CA 1
ATOM 1498 C C . LYS A 1 193 ? 8.073 2.306 2.292 1.00 91.94 193 LYS A C 1
ATOM 1500 O O . LYS A 1 193 ? 9.033 2.104 3.033 1.00 91.94 193 LYS A O 1
ATOM 1505 N N . TRP A 1 194 ? 8.141 3.134 1.253 1.00 92.56 194 TRP A N 1
ATOM 1506 C CA . TRP A 1 194 ? 9.325 3.932 0.973 1.00 92.56 194 TRP A CA 1
ATOM 1507 C C . TRP A 1 194 ? 9.355 5.183 1.855 1.00 92.56 194 TRP A C 1
ATOM 1509 O O . TRP A 1 194 ? 8.480 6.046 1.794 1.00 92.56 194 TRP A O 1
ATOM 1519 N N . ASP A 1 195 ? 10.402 5.301 2.667 1.00 85.50 195 ASP A N 1
ATOM 1520 C CA . ASP A 1 195 ? 10.582 6.394 3.629 1.00 85.50 195 ASP A CA 1
ATOM 1521 C C . ASP A 1 195 ? 11.187 7.675 3.015 1.00 85.50 195 ASP A C 1
ATOM 1523 O O . ASP A 1 195 ? 11.358 8.684 3.707 1.00 85.50 195 ASP A O 1
ATOM 1527 N N . GLY A 1 196 ? 11.532 7.645 1.723 1.00 87.00 196 GLY A N 1
ATOM 1528 C CA . GLY A 1 196 ? 12.169 8.750 1.007 1.00 87.00 196 GLY A CA 1
ATOM 1529 C C . GLY A 1 196 ? 13.660 8.946 1.301 1.00 87.00 196 GLY A C 1
ATOM 1530 O O . GLY A 1 196 ? 14.260 9.865 0.745 1.00 87.00 196 GLY A O 1
ATOM 1531 N N . LYS A 1 197 ? 14.249 8.137 2.187 1.00 87.69 197 LYS A N 1
ATOM 1532 C CA . LYS A 1 197 ? 15.639 8.256 2.662 1.00 87.69 197 LYS A CA 1
ATOM 1533 C C . LYS A 1 197 ? 16.467 7.010 2.376 1.00 87.69 197 LYS A C 1
ATOM 1535 O O . LYS A 1 197 ? 17.692 7.096 2.349 1.00 87.69 197 LYS A O 1
ATOM 1540 N N . GLN A 1 198 ? 15.813 5.869 2.195 1.00 86.44 198 GLN A N 1
ATOM 1541 C CA . GLN A 1 198 ? 16.457 4.616 1.861 1.00 86.44 198 GLN A CA 1
ATOM 1542 C C . GLN A 1 198 ? 17.133 4.699 0.486 1.00 86.44 198 GLN A C 1
ATOM 1544 O O . GLN A 1 198 ? 16.571 5.249 -0.462 1.00 86.44 198 GLN A O 1
ATOM 1549 N N . GLU A 1 199 ? 18.334 4.125 0.386 1.00 90.69 199 GLU A N 1
ATOM 1550 C CA . GLU A 1 199 ? 19.060 3.988 -0.876 1.00 90.69 199 GLU A CA 1
ATOM 1551 C C . GLU A 1 199 ? 18.267 3.123 -1.866 1.00 90.69 199 GLU A C 1
ATOM 1553 O O . GLU A 1 199 ? 17.758 2.053 -1.514 1.00 90.69 199 GLU A O 1
ATOM 1558 N N . THR A 1 200 ? 18.157 3.606 -3.102 1.00 92.19 200 THR A N 1
ATOM 1559 C CA . THR A 1 200 ? 17.382 2.978 -4.169 1.00 92.19 200 THR A CA 1
ATOM 1560 C C . THR A 1 200 ? 18.290 2.325 -5.204 1.00 92.19 200 THR A C 1
ATOM 1562 O O . THR A 1 200 ? 19.284 2.893 -5.659 1.00 92.19 200 THR A O 1
ATOM 1565 N N . LEU A 1 201 ? 17.922 1.114 -5.621 1.00 91.94 201 LEU A N 1
ATOM 1566 C CA . LEU A 1 201 ? 18.512 0.458 -6.781 1.00 91.94 201 LEU A CA 1
ATOM 1567 C C . LEU A 1 201 ? 17.859 1.022 -8.037 1.00 91.94 201 LEU A C 1
ATOM 1569 O O . LEU A 1 201 ? 16.732 0.654 -8.377 1.00 91.94 201 LEU A O 1
ATOM 1573 N N . LYS A 1 202 ? 18.571 1.936 -8.693 1.00 93.69 202 LYS A N 1
ATOM 1574 C CA . LYS A 1 202 ? 18.096 2.599 -9.903 1.00 93.69 202 LYS A CA 1
ATOM 1575 C C . LYS A 1 202 ? 18.190 1.675 -11.103 1.00 93.69 202 LYS A C 1
ATOM 1577 O O . LYS A 1 202 ? 19.239 1.080 -11.352 1.00 93.69 202 LYS A O 1
ATOM 1582 N N . VAL A 1 203 ? 17.095 1.572 -11.840 1.00 91.56 203 VAL A N 1
ATOM 1583 C CA . VAL A 1 203 ? 16.996 0.779 -13.061 1.00 91.56 203 VAL A CA 1
ATOM 1584 C C . VAL A 1 203 ? 16.282 1.617 -14.109 1.00 91.56 203 VAL A C 1
ATOM 1586 O O . VAL A 1 203 ? 15.198 2.138 -13.868 1.00 91.56 203 VAL A O 1
ATOM 1589 N N . GLU A 1 204 ? 16.890 1.765 -15.275 1.00 91.94 204 GLU A N 1
ATOM 1590 C CA . GLU A 1 204 ? 16.304 2.551 -16.352 1.00 91.94 204 GLU A CA 1
ATOM 1591 C C . GLU A 1 204 ? 15.108 1.817 -16.977 1.00 91.94 204 GLU A C 1
ATOM 1593 O O . GLU A 1 204 ? 15.139 0.604 -17.203 1.00 91.94 204 GLU A O 1
ATOM 1598 N N . TYR A 1 205 ? 14.025 2.548 -17.237 1.00 89.50 205 TYR A N 1
ATOM 1599 C CA . TYR A 1 205 ? 12.812 1.997 -17.826 1.00 89.50 205 TYR A CA 1
ATOM 1600 C C . TYR A 1 205 ? 13.099 1.370 -19.199 1.00 89.50 205 TYR A C 1
ATOM 1602 O O . TYR A 1 205 ? 13.695 2.000 -20.067 1.00 89.50 205 TYR A O 1
ATOM 1610 N N . LEU A 1 206 ? 12.647 0.126 -19.396 1.00 86.69 206 LEU A N 1
ATOM 1611 C CA . LEU A 1 206 ? 12.860 -0.671 -20.616 1.00 86.69 206 LEU A CA 1
ATOM 1612 C C . LEU A 1 206 ? 14.333 -0.976 -20.963 1.00 86.69 206 LEU A C 1
ATOM 1614 O O . LEU A 1 206 ? 14.612 -1.390 -22.089 1.00 86.69 206 LEU A O 1
ATOM 1618 N N . SER A 1 207 ? 15.267 -0.847 -20.015 1.00 89.62 207 SER A N 1
ATOM 1619 C CA . SER A 1 207 ? 16.657 -1.279 -20.211 1.00 89.62 207 SER A CA 1
ATOM 1620 C C . SER A 1 207 ? 16.826 -2.805 -20.130 1.00 89.62 207 SER A C 1
ATOM 1622 O O . SER A 1 207 ? 15.921 -3.550 -19.740 1.00 89.62 207 SER A O 1
ATOM 1624 N N . GLU A 1 208 ? 18.015 -3.314 -20.458 1.00 91.38 208 GLU A N 1
ATOM 1625 C CA . GLU A 1 208 ? 18.320 -4.740 -20.289 1.00 91.38 208 GLU A CA 1
ATOM 1626 C C . GLU A 1 208 ? 18.250 -5.163 -18.807 1.00 91.38 208 GLU A C 1
ATOM 1628 O O . GLU A 1 208 ? 17.760 -6.246 -18.476 1.00 91.38 208 GLU A O 1
ATOM 1633 N N . GLU A 1 209 ? 18.689 -4.297 -17.891 1.00 90.50 209 GLU A N 1
ATOM 1634 C CA . GLU A 1 209 ? 18.591 -4.477 -16.441 1.00 90.50 209 GLU A CA 1
ATOM 1635 C C . GLU A 1 209 ? 17.138 -4.540 -15.966 1.00 90.50 209 GLU A C 1
ATOM 1637 O O . GLU A 1 209 ? 16.825 -5.360 -15.100 1.00 90.50 209 GLU A O 1
ATOM 1642 N N . TYR A 1 210 ? 16.243 -3.745 -16.560 1.00 89.50 210 TYR A N 1
ATOM 1643 C CA . TYR A 1 210 ? 14.806 -3.791 -16.284 1.00 89.50 210 TYR A CA 1
ATOM 1644 C C . TYR A 1 210 ? 14.219 -5.170 -16.593 1.00 89.50 210 TYR A C 1
ATOM 1646 O O . TYR A 1 210 ? 13.559 -5.783 -15.748 1.00 89.50 210 TYR A O 1
ATOM 1654 N N . PHE A 1 211 ? 14.514 -5.720 -17.773 1.00 91.62 211 PHE A N 1
ATOM 1655 C CA . PHE A 1 211 ? 14.029 -7.051 -18.137 1.00 91.62 211 PHE A CA 1
ATOM 1656 C C . PHE A 1 211 ? 14.686 -8.159 -17.305 1.00 91.62 211 PHE A C 1
ATOM 1658 O O . PHE A 1 211 ? 14.005 -9.104 -16.901 1.00 91.62 211 PHE A O 1
ATOM 1665 N N . LYS A 1 212 ? 15.979 -8.033 -16.970 1.00 92.06 212 LYS A N 1
ATOM 1666 C CA . LYS A 1 212 ? 16.663 -8.949 -16.036 1.00 92.06 212 LYS A CA 1
ATOM 1667 C C . LYS A 1 212 ? 16.026 -8.927 -14.645 1.00 92.06 212 LYS A C 1
ATOM 1669 O O . LYS A 1 212 ? 15.927 -9.978 -14.011 1.00 92.06 212 LYS A O 1
ATOM 1674 N N . LEU A 1 213 ? 15.604 -7.756 -14.169 1.00 89.50 213 LEU A N 1
ATOM 1675 C CA . LEU A 1 213 ? 14.903 -7.598 -12.898 1.00 89.50 213 LEU A CA 1
ATOM 1676 C C . LEU A 1 213 ? 13.536 -8.292 -12.939 1.00 89.50 213 LEU A C 1
ATOM 1678 O O . LEU A 1 213 ? 13.246 -9.099 -12.059 1.00 89.50 213 LEU A O 1
ATOM 1682 N N . LEU A 1 214 ? 12.737 -8.060 -13.985 1.00 90.75 214 LEU A N 1
ATOM 1683 C CA . LEU A 1 214 ? 11.432 -8.712 -14.153 1.00 90.75 214 LEU A CA 1
ATOM 1684 C C . LEU A 1 214 ? 11.530 -10.234 -14.301 1.00 90.75 214 LEU A C 1
ATOM 1686 O O . LEU A 1 214 ? 10.677 -10.952 -13.787 1.00 90.75 214 LEU A O 1
ATOM 1690 N N . ALA A 1 215 ? 12.573 -10.740 -14.960 1.00 91.94 215 ALA A N 1
ATOM 1691 C CA . ALA A 1 215 ? 12.803 -12.178 -15.076 1.00 91.94 215 ALA A CA 1
ATOM 1692 C C . ALA A 1 215 ? 13.109 -12.833 -13.716 1.00 91.94 215 ALA A C 1
ATOM 1694 O O . ALA A 1 215 ? 12.704 -13.969 -13.474 1.00 91.94 215 ALA A O 1
ATOM 1695 N N . LYS A 1 216 ? 13.814 -12.123 -12.824 1.00 89.06 216 LYS A N 1
ATOM 1696 C CA . LYS A 1 216 ? 14.140 -12.599 -11.468 1.00 89.06 216 LYS A CA 1
ATOM 1697 C C . LYS A 1 216 ? 12.981 -12.435 -10.487 1.00 89.06 216 LYS A C 1
ATOM 1699 O O . LYS A 1 216 ? 12.783 -13.298 -9.638 1.00 89.06 216 LYS A O 1
ATOM 1704 N N . SER A 1 217 ? 12.226 -11.348 -10.616 1.00 87.50 217 SER A N 1
ATOM 1705 C CA . SER A 1 217 ? 11.127 -10.983 -9.721 1.00 87.50 217 SER A CA 1
ATOM 1706 C C . SER A 1 217 ? 9.881 -10.612 -10.537 1.00 87.50 217 SER A C 1
ATOM 1708 O O . SER A 1 217 ? 9.559 -9.429 -10.667 1.00 87.50 217 SER A O 1
ATOM 1710 N N . PRO A 1 218 ? 9.143 -11.605 -11.077 1.00 88.25 218 PRO A N 1
ATOM 1711 C CA . PRO A 1 218 ? 7.977 -11.360 -11.936 1.00 88.25 218 PRO A CA 1
ATOM 1712 C C . PRO A 1 218 ? 6.866 -10.554 -11.256 1.00 88.25 218 PRO A C 1
ATOM 1714 O O . PRO A 1 218 ? 6.108 -9.840 -11.911 1.00 88.25 218 PRO A O 1
ATOM 1717 N N . GLU A 1 219 ? 6.784 -10.631 -9.927 1.00 84.44 219 GLU A N 1
ATOM 1718 C CA . GLU A 1 219 ? 5.844 -9.861 -9.112 1.00 84.44 219 GLU A CA 1
ATOM 1719 C C . GLU A 1 219 ? 6.024 -8.345 -9.231 1.00 84.44 219 GLU A C 1
ATOM 1721 O O . GLU A 1 219 ? 5.065 -7.612 -9.003 1.00 84.44 219 GLU A O 1
ATOM 1726 N N . LEU A 1 220 ? 7.209 -7.867 -9.627 1.00 88.94 220 LEU A N 1
ATOM 1727 C CA . LEU A 1 220 ? 7.444 -6.445 -9.857 1.00 88.94 220 LEU A CA 1
ATOM 1728 C C . LEU A 1 220 ? 6.658 -5.931 -11.063 1.00 88.94 220 LEU A C 1
ATOM 1730 O O . LEU A 1 220 ? 6.246 -4.776 -11.061 1.00 88.94 220 LEU A O 1
ATOM 1734 N N . GLY A 1 221 ? 6.370 -6.781 -12.054 1.00 88.25 221 GLY A N 1
ATOM 1735 C CA . GLY A 1 221 ? 5.732 -6.369 -13.307 1.00 88.25 221 GLY A CA 1
ATOM 1736 C C . GLY A 1 221 ? 4.402 -5.638 -13.117 1.00 88.25 221 GLY A C 1
ATOM 1737 O O . GLY A 1 221 ? 4.150 -4.648 -13.798 1.00 88.25 221 GLY A O 1
ATOM 1738 N N . LYS A 1 222 ? 3.580 -6.059 -12.146 1.00 88.94 222 LYS A N 1
ATOM 1739 C CA . LYS A 1 222 ? 2.318 -5.370 -11.813 1.00 88.94 222 LYS A CA 1
ATOM 1740 C C . LYS A 1 222 ? 2.547 -3.972 -11.232 1.00 88.94 222 LYS A C 1
ATOM 1742 O O . LYS A 1 222 ? 1.773 -3.073 -11.529 1.00 88.94 222 LYS A O 1
ATOM 1747 N N . TYR A 1 223 ? 3.606 -3.776 -10.448 1.00 91.25 223 TYR A N 1
ATOM 1748 C CA . TYR A 1 223 ? 3.942 -2.478 -9.854 1.00 91.25 223 TYR A CA 1
ATOM 1749 C C . TYR A 1 223 ? 4.588 -1.544 -10.878 1.00 91.25 223 TYR A C 1
ATOM 1751 O O . TYR A 1 223 ? 4.225 -0.378 -10.966 1.00 91.25 223 TYR A O 1
ATOM 1759 N N . LEU A 1 224 ? 5.500 -2.062 -11.704 1.00 89.56 224 LEU A N 1
ATOM 1760 C CA . LEU A 1 224 ? 6.193 -1.274 -12.728 1.00 89.56 224 LEU A CA 1
ATOM 1761 C C . LEU A 1 224 ? 5.280 -0.885 -13.902 1.00 89.56 224 LEU A C 1
ATOM 1763 O O . LEU A 1 224 ? 5.663 -0.071 -14.732 1.00 89.56 224 LEU A O 1
ATOM 1767 N N . ALA A 1 225 ? 4.070 -1.446 -13.977 1.00 87.75 225 ALA A N 1
ATOM 1768 C CA . ALA A 1 225 ? 3.046 -1.030 -14.931 1.00 87.75 225 ALA A CA 1
ATOM 1769 C C . ALA A 1 225 ? 2.380 0.312 -14.567 1.00 87.75 225 ALA A C 1
ATOM 1771 O O . ALA A 1 225 ? 1.660 0.863 -15.397 1.00 87.75 225 ALA A O 1
ATOM 1772 N N . LEU A 1 226 ? 2.610 0.832 -13.352 1.00 86.44 226 LEU A N 1
ATOM 1773 C CA . LEU A 1 226 ? 2.058 2.108 -12.883 1.00 86.44 226 LEU A CA 1
ATOM 1774 C C . LEU A 1 226 ? 2.587 3.321 -13.663 1.00 86.44 226 LEU A C 1
ATOM 1776 O O . LEU A 1 226 ? 1.900 4.338 -13.748 1.00 86.44 226 LEU A O 1
ATOM 1780 N N . GLY A 1 227 ? 3.795 3.230 -14.221 1.00 84.00 227 GLY A N 1
ATOM 1781 C CA . GLY A 1 227 ? 4.409 4.314 -14.979 1.00 84.00 227 GLY A CA 1
ATOM 1782 C C . GLY A 1 227 ? 5.877 4.058 -15.309 1.00 84.00 227 GLY A C 1
ATOM 1783 O O . GLY A 1 227 ? 6.422 2.993 -15.026 1.00 84.00 227 GLY A O 1
ATOM 1784 N N . ASP A 1 228 ? 6.507 5.062 -15.907 1.00 84.88 228 ASP A N 1
ATOM 1785 C CA . ASP A 1 228 ? 7.933 5.099 -16.242 1.00 84.88 228 ASP A CA 1
ATOM 1786 C C . ASP A 1 228 ? 8.823 5.548 -15.067 1.00 84.88 228 ASP A C 1
ATOM 1788 O O . ASP A 1 228 ? 10.019 5.262 -15.072 1.00 84.88 228 ASP A O 1
ATOM 1792 N N . HIS A 1 229 ? 8.243 6.184 -14.040 1.00 92.25 229 HIS A N 1
ATOM 1793 C CA . HIS A 1 229 ? 8.879 6.422 -12.743 1.00 92.25 229 HIS A CA 1
ATOM 1794 C C . HIS A 1 229 ? 8.099 5.757 -11.603 1.00 92.25 229 HIS A C 1
ATOM 1796 O O . HIS A 1 229 ? 6.992 6.177 -11.249 1.00 92.25 229 HIS A O 1
ATOM 1802 N N . VAL A 1 230 ? 8.687 4.712 -11.013 1.00 93.50 230 VAL A N 1
ATOM 1803 C CA . VAL A 1 230 ? 8.088 3.952 -9.905 1.00 93.50 230 VAL A CA 1
ATOM 1804 C C . VAL A 1 230 ? 9.150 3.593 -8.873 1.00 93.50 230 VAL A C 1
ATOM 1806 O O . VAL A 1 230 ? 10.158 2.979 -9.213 1.00 93.50 230 VAL A O 1
ATOM 1809 N N . VAL A 1 231 ? 8.890 3.895 -7.602 1.00 94.12 231 VAL A N 1
ATOM 1810 C CA . VAL A 1 231 ? 9.675 3.414 -6.462 1.00 94.12 231 VAL A CA 1
ATOM 1811 C C . VAL A 1 231 ? 8.885 2.350 -5.711 1.00 94.12 231 VAL A C 1
ATOM 1813 O O . VAL A 1 231 ? 7.794 2.618 -5.208 1.00 94.12 231 VAL A O 1
ATOM 1816 N N . VAL A 1 232 ? 9.437 1.141 -5.612 1.00 94.56 232 VAL A N 1
ATOM 1817 C CA . VAL A 1 232 ? 8.794 0.001 -4.943 1.00 94.56 232 VAL A CA 1
ATOM 1818 C C . VAL A 1 232 ? 9.733 -0.690 -3.963 1.00 94.56 232 VAL A C 1
ATOM 1820 O O . VAL A 1 232 ? 10.904 -0.912 -4.268 1.00 94.56 232 VAL A O 1
ATOM 1823 N N . VAL A 1 233 ? 9.222 -1.055 -2.782 1.00 92.75 233 VAL A N 1
ATOM 1824 C CA . VAL A 1 233 ? 10.006 -1.747 -1.750 1.00 92.75 233 VAL A CA 1
ATOM 1825 C C . VAL A 1 233 ? 9.623 -3.224 -1.704 1.00 92.75 233 VAL A C 1
ATOM 1827 O O . VAL A 1 233 ? 8.524 -3.576 -1.273 1.00 92.75 233 VAL A O 1
ATOM 1830 N N . VAL A 1 234 ? 10.529 -4.115 -2.099 1.00 88.81 234 VAL A N 1
ATOM 1831 C CA . VAL A 1 234 ? 10.328 -5.576 -2.053 1.00 88.81 234 VAL A CA 1
ATOM 1832 C C . VAL A 1 234 ? 11.442 -6.212 -1.235 1.00 88.81 234 VAL A C 1
ATOM 1834 O O . VAL A 1 234 ? 12.611 -5.879 -1.411 1.00 88.81 234 VAL A O 1
ATOM 1837 N N . ASP A 1 235 ? 11.076 -7.079 -0.287 1.00 84.62 235 ASP A N 1
ATOM 1838 C CA . ASP A 1 235 ? 12.005 -7.737 0.645 1.00 84.62 235 ASP A CA 1
ATOM 1839 C C . ASP A 1 235 ? 12.975 -6.773 1.353 1.00 84.62 235 ASP A C 1
ATOM 1841 O O . ASP A 1 235 ? 14.148 -7.070 1.579 1.00 84.62 235 ASP A O 1
ATOM 1845 N N . GLY A 1 236 ? 12.480 -5.577 1.688 1.00 86.25 236 GLY A N 1
ATOM 1846 C CA . GLY A 1 236 ? 13.256 -4.530 2.354 1.00 86.25 236 GLY A CA 1
ATOM 1847 C C . GLY A 1 236 ? 14.243 -3.787 1.450 1.00 86.25 236 GLY A C 1
ATOM 1848 O O . GLY A 1 236 ? 14.982 -2.946 1.953 1.00 86.25 236 GLY A O 1
ATOM 1849 N N . LYS A 1 237 ? 14.260 -4.053 0.139 1.00 90.25 237 LYS A N 1
ATOM 1850 C CA . LYS A 1 237 ? 15.057 -3.316 -0.851 1.00 90.25 237 LYS A CA 1
ATOM 1851 C C . LYS A 1 237 ? 14.166 -2.380 -1.658 1.00 90.25 237 LYS A C 1
ATOM 1853 O O . LYS A 1 237 ? 13.123 -2.807 -2.149 1.00 90.25 237 LYS A O 1
ATOM 1858 N N . ALA A 1 238 ? 14.592 -1.130 -1.814 1.00 93.12 238 ALA A N 1
ATOM 1859 C CA . ALA A 1 238 ? 13.910 -0.153 -2.651 1.00 93.12 238 ALA A CA 1
ATOM 1860 C C . ALA A 1 238 ? 14.465 -0.204 -4.083 1.00 93.12 238 ALA A C 1
ATOM 1862 O O . ALA A 1 23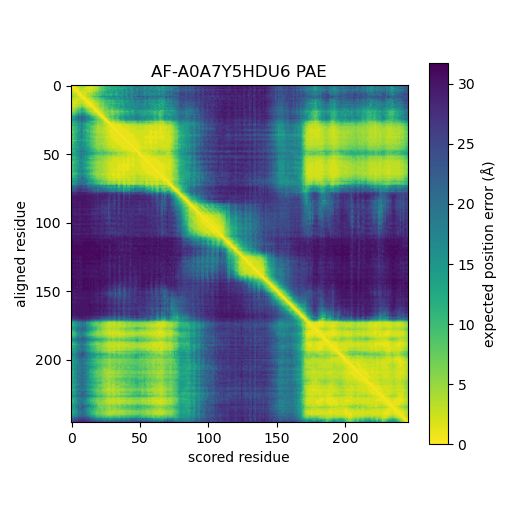8 ? 15.670 -0.066 -4.293 1.00 93.12 238 ALA A O 1
ATOM 1863 N N . TYR A 1 239 ? 13.586 -0.397 -5.060 1.00 93.75 239 TYR A N 1
ATOM 1864 C CA . TYR A 1 239 ? 13.892 -0.317 -6.486 1.00 93.75 239 TYR A CA 1
ATOM 1865 C C . TYR A 1 239 ? 13.267 0.957 -7.039 1.00 93.75 239 TYR A C 1
ATOM 1867 O O . TYR A 1 239 ? 12.082 1.194 -6.812 1.00 93.75 239 TYR A O 1
ATOM 1875 N N . GLU A 1 240 ? 14.051 1.762 -7.747 1.00 94.50 240 GLU A N 1
ATOM 1876 C CA . GLU A 1 240 ? 13.601 2.994 -8.398 1.00 94.50 240 GLU A CA 1
ATOM 1877 C C . GLU A 1 240 ? 13.738 2.808 -9.902 1.00 94.50 240 GLU A C 1
ATOM 1879 O O . GLU A 1 240 ? 14.843 2.705 -10.433 1.00 94.50 240 GLU A O 1
ATOM 1884 N N . ILE A 1 241 ? 12.604 2.731 -10.588 1.00 93.69 241 ILE A N 1
ATOM 1885 C CA . ILE A 1 241 ? 12.584 2.760 -12.041 1.00 93.69 241 ILE A CA 1
ATOM 1886 C C . ILE A 1 241 ? 12.617 4.210 -12.470 1.00 93.69 241 ILE A C 1
ATOM 1888 O O . ILE A 1 241 ? 11.743 4.966 -12.064 1.00 93.69 241 ILE A O 1
ATOM 1892 N N . THR A 1 242 ? 13.610 4.594 -13.261 1.00 90.62 242 THR A N 1
ATOM 1893 C CA . THR A 1 242 ? 13.728 5.958 -13.777 1.00 90.62 242 THR A CA 1
ATOM 1894 C C . THR A 1 242 ? 13.323 6.007 -15.249 1.00 90.62 242 THR A C 1
ATOM 1896 O O . THR A 1 242 ? 13.681 5.084 -15.989 1.00 90.62 242 THR A O 1
ATOM 1899 N N . PRO A 1 243 ? 12.660 7.081 -15.715 1.00 86.62 243 PRO A N 1
ATOM 1900 C CA . PRO A 1 243 ? 12.357 7.254 -17.130 1.00 86.62 243 PRO A CA 1
ATOM 1901 C C . PRO A 1 243 ? 13.630 7.211 -17.980 1.00 86.62 243 PRO A C 1
ATOM 1903 O O . PRO A 1 243 ? 14.695 7.643 -17.528 1.00 86.62 243 PRO A O 1
ATOM 1906 N N . ALA A 1 244 ? 13.510 6.725 -19.215 1.00 77.44 244 ALA A N 1
ATOM 1907 C CA . ALA A 1 244 ? 14.607 6.782 -20.173 1.00 77.44 244 ALA A CA 1
ATOM 1908 C C . ALA A 1 244 ? 15.013 8.250 -20.432 1.00 77.44 244 ALA A C 1
ATOM 1910 O O . ALA A 1 244 ? 14.143 9.135 -20.455 1.00 77.44 244 ALA A O 1
ATOM 1911 N N . PRO A 1 245 ? 16.312 8.539 -20.620 1.00 72.31 245 PRO A N 1
ATOM 1912 C CA . PRO A 1 245 ? 16.759 9.871 -20.992 1.00 72.31 245 PRO A CA 1
ATOM 1913 C C . PRO A 1 245 ? 16.108 10.285 -22.322 1.00 72.31 245 PRO A C 1
ATOM 1915 O O . PRO A 1 245 ? 16.012 9.487 -23.254 1.00 72.31 245 PRO A O 1
ATOM 1918 N N . LYS A 1 246 ? 15.620 11.530 -22.373 1.00 57.88 246 LYS A N 1
ATOM 1919 C CA . LYS A 1 246 ? 15.041 12.139 -23.581 1.00 57.88 246 LYS A CA 1
ATOM 1920 C C . LYS A 1 246 ? 16.102 12.490 -24.613 1.00 57.88 246 LYS A C 1
ATOM 1922 O O . LYS A 1 246 ? 17.202 12.913 -24.194 1.00 57.88 246 LYS A O 1
#

Solvent-accessible surface area (backbone atoms only — not comparable to full-atom values): 15269 Å² total; per-residue (Å²): 88,78,48,75,49,67,60,94,88,41,83,45,77,47,79,45,90,78,86,80,68,97,72,69,85,88,54,45,62,53,63,48,53,50,43,54,53,51,41,52,53,49,51,51,49,29,73,77,72,48,88,49,72,68,57,52,52,52,41,40,50,47,24,58,60,58,66,47,89,45,99,81,49,89,70,64,73,60,87,84,56,78,72,62,78,68,42,61,69,56,54,49,51,50,50,52,51,48,53,51,49,54,51,52,50,52,51,36,71,75,63,42,94,61,75,76,74,71,88,80,49,90,83,56,60,66,60,55,56,50,56,52,48,54,57,48,39,57,72,70,68,71,56,79,82,72,77,78,68,99,65,94,75,86,76,89,73,83,86,75,81,89,77,91,74,90,84,72,77,67,47,60,41,78,48,77,53,96,66,40,26,31,35,28,39,99,80,35,37,34,28,66,84,55,83,87,73,72,78,59,52,75,36,47,47,90,35,74,66,37,53,56,46,38,72,75,40,58,78,48,52,71,59,55,58,66,40,52,27,30,36,43,64,56,96,88,42,39,37,28,34,35,59,62,86,130

pLDDT: mean 71.7, std 21.87, range [27.45, 96.69]

Sequence (246 aa):
IRLTGTVNGKPREFTYEATFPKASGTHEAVPRLWAISKIGHLMDAIRLNGEKEELKKEIVALAKEFGVMTKYTSWLVLEDNARVFNDPAMDRRDGARRALREAAERVRQQNGDAPPPAAEWGARGEKAVEESREVQDAKEGKAQASEPAPGFVLDDAIAAGRHKDQGLRRKDAVQVVGGKTFYGASDGWYDEKWDGKQETLKVEYLSEEYFKLLAKSPELGKYLALGDHVVVVVDGKAYEITPAPK

Mean predicted aligned error: 17.39 Å

Foldseek 3Di:
DWDWDADPNHIDIDDDDDDDDPDDLPCLCVLLVVLVVVLVVLVVVCVVPNDDPVSLVSNQVSCLFNVNDDPSDDAPADPPVVVDLCLVVVVVVVVVVVVVVVVVVVVCVVPPPDDDPPPPCVPPVVVVVVVVVVVVCVVVVVDDDPDDDPDDDPDDPNPDDDDDDPDDARQNDWDQWSSWIWGDHPAFIETSPDPVPDDEAEDEQPDPVVVVVCVVPVSCVRQCSSDQFYWD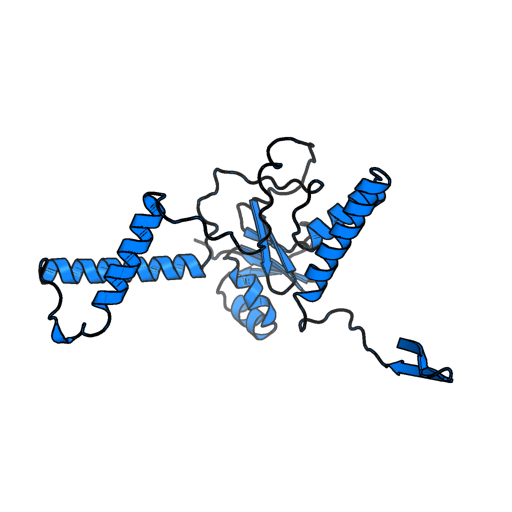ADPNHIYTRHYDDD

Radius of gyration: 25.94 Å; Cα contacts (8 Å, |Δi|>4): 223; chains: 1; bounding box: 56×56×77 Å

Secondary structure (DSSP, 8-state):
-EEEEEETTEEEEEE------S--GGGTHHHHHHHHHHHHHHHHHHHHH---HHHHHHHHHHHHHHT---TTS-----TT--S----HHHHHHHHHHHHHHHHHHHHHHHHTTPPPPGGG-TTTHHHHHHHHHHHHHHHTT-S------S-----S-TTS------------EEEEETTEEEEEETTEEEETT--S-S-EEEEETTSHHHHHHHHH-TTHHHHHTT-SSEEEEETTEEEEEEPPP-